Protein AF-0000000086806015 (afdb_homodimer)

Solvent-accessible surface area (backbone atoms only — not comparable to full-atom values): 11135 Å² total; per-residue (Å²): 118,68,57,61,51,46,51,62,65,68,41,62,52,61,59,51,50,49,55,51,46,52,51,46,59,71,41,52,87,76,44,52,46,51,54,50,49,47,54,44,40,40,49,49,48,52,52,42,39,52,47,20,52,48,48,50,48,42,52,53,48,45,60,68,42,41,92,76,36,40,47,66,56,42,62,69,22,49,48,52,25,52,53,39,38,53,53,28,49,75,68,74,39,58,45,47,83,74,34,55,68,39,70,123,116,68,56,62,51,47,51,60,66,67,41,63,53,62,60,50,49,49,55,51,47,53,50,44,61,70,42,52,85,75,44,51,46,52,53,49,48,47,54,45,40,40,50,51,46,52,51,42,40,52,48,20,51,48,48,51,47,41,53,52,48,45,59,70,40,42,92,74,37,40,49,66,55,42,62,70,25,50,47,53,24,51,54,39,37,51,52,29,48,74,68,74,38,57,44,48,80,73,34,55,71,39,70,119

Secondary structure (DSSP, 8-state):
-HHHHHHHHHSSHHHHHHHHHHHHHHHTTTS-HHHHHHHHHHHHHHHHHHHHHHHHHHHHHHHHT-SSTTHHHIIIIIHHHHHHHHHHHHTT----TTS--S--/-HHHHHHHHHSTHHHHHHHHHHHHHHHTTTS-HHHHHHHHHHHHHHHHHHHHHHHHHHHHHHHHTTTTTTHHHIIIIIHHHHHHHHHHHHTT----TTS--S--

Nearest PDB structures (foldseek):
  5me8-assembly1_B  TM=8.459E-01  e=5.038E+00  Homo sapiens
  5mto-assembly1_A  TM=8.331E-01  e=6.778E+00  Homo sapiens
  8cok-assembly1_A  TM=8.427E-01  e=7.632E+00  Homo sapiens
  5mto-assembly1_B  TM=8.465E-01  e=8.098E+00  Homo sapiens
  5me8-assembly1_B  TM=8.464E-01  e=2.857E+00  Homo sapiens

Foldseek 3Di:
DVVLVVCLVPDCLVVVLVVLVVVCVVCVVVDDPVVNVVSVVVSVVSVVVSVVSVVVVVVVVVVVLPDPPCVCLCVPQVVQQVVLQVVCVVVVHPSDPVRPHSPD/DVVLVVCLVPDCLVVVLVVLVVVCVVCVVVDDPVRNVVSVVVSVVSVVVSVVSVVVVVVVVVVVLPDPPCVCLCVPQVVQQVVQQVVCVVVVHHSDPVRPHSPD

Organism: Pipistrellus kuhlii (NCBI:txid59472)

InterPro domains:
  IPR026169 Mitochondria-eating protein [PTHR21771] (1-96)

pLDDT: mean 84.46, std 10.87, range [46.38, 95.38]

Radius of gyration: 17.41 Å; Cα contacts (8 Å, |Δi|>4): 213; chains: 2; bounding box: 32×51×37 Å

Structure (mmCIF, N/CA/C/O backbone):
data_AF-0000000086806015-model_v1
#
loop_
_entity.id
_entity.type
_entity.pdbx_description
1 polymer 'Spermatogenesis associated 18'
#
loop_
_atom_site.group_PDB
_atom_site.id
_atom_site.type_symbol
_atom_site.label_atom_id
_atom_site.label_alt_id
_atom_site.label_comp_id
_atom_site.label_asym_id
_atom_site.label_entity_id
_atom_site.label_seq_id
_atom_site.pdbx_PDB_ins_code
_atom_site.Cartn_x
_atom_site.Cartn_y
_atom_site.Cartn_z
_atom_site.occupancy
_atom_site.B_iso_or_equiv
_atom_site.auth_seq_id
_atom_site.auth_comp_id
_atom_site.auth_asym_id
_atom_site.auth_atom_id
_atom_site.pdbx_PDB_model_num
ATOM 1 N N . MET A 1 1 ? -6.422 21.125 0.698 1 61.53 1 MET A N 1
ATOM 2 C CA . MET A 1 1 ? -5.773 19.938 1.264 1 61.53 1 MET A CA 1
ATOM 3 C C . MET A 1 1 ? -6.781 18.812 1.486 1 61.53 1 MET A C 1
ATOM 5 O O . MET A 1 1 ? -6.555 17.688 1.066 1 61.53 1 MET A O 1
ATOM 9 N N . ALA A 1 2 ? -7.965 19.297 1.775 1 66.56 2 ALA A N 1
ATOM 10 C CA . ALA A 1 2 ? -9.141 18.438 1.932 1 66.56 2 ALA A CA 1
ATOM 11 C C . ALA A 1 2 ? -9.523 17.781 0.61 1 66.56 2 ALA A C 1
ATOM 13 O O . ALA A 1 2 ? -10.047 16.672 0.595 1 66.56 2 ALA A O 1
ATOM 14 N N . GLU A 1 3 ? -8.828 18.297 -0.492 1 80.44 3 GLU A N 1
ATOM 15 C CA . GLU A 1 3 ? -9.352 17.797 -1.765 1 80.44 3 GLU A CA 1
ATOM 16 C C . GLU A 1 3 ? -8.742 16.438 -2.117 1 80.44 3 GLU A C 1
ATOM 18 O O . GLU A 1 3 ? -9.438 15.555 -2.619 1 80.44 3 GLU A O 1
ATOM 23 N N . ASN A 1 4 ? -7.477 16.344 -1.896 1 83.81 4 ASN A N 1
ATOM 24 C CA . ASN A 1 4 ? -6.836 15.07 -2.18 1 83.81 4 ASN A CA 1
ATOM 25 C C . ASN A 1 4 ? -7.379 13.961 -1.285 1 83.81 4 ASN A C 1
ATOM 27 O O . ASN A 1 4 ? -7.543 12.82 -1.729 1 83.81 4 ASN A O 1
ATOM 31 N N . LEU A 1 5 ? -7.609 14.336 -0.059 1 89.81 5 LEU A N 1
ATOM 32 C CA . LEU A 1 5 ? -8.203 13.367 0.857 1 89.81 5 LEU A CA 1
ATOM 33 C C . LEU A 1 5 ? -9.625 13.008 0.426 1 89.81 5 LEU A C 1
ATOM 35 O O . LEU A 1 5 ? -10.008 11.836 0.457 1 89.81 5 LEU A O 1
ATOM 39 N N . ARG A 1 6 ? -10.344 14.039 -0.076 1 89.25 6 ARG A N 1
ATOM 40 C CA . ARG A 1 6 ? -11.688 13.805 -0.578 1 89.25 6 ARG A CA 1
ATOM 41 C C . ARG A 1 6 ? -11.672 12.875 -1.786 1 89.25 6 ARG A C 1
ATOM 43 O O . ARG A 1 6 ? -12.508 11.977 -1.895 1 89.25 6 ARG A O 1
ATOM 50 N N . LYS A 1 7 ? -10.727 13.047 -2.611 1 88.75 7 LYS A N 1
ATOM 51 C CA . LYS A 1 7 ? -10.594 12.195 -3.791 1 88.75 7 LYS A CA 1
ATOM 52 C C . LYS A 1 7 ? -10.258 10.758 -3.402 1 88.75 7 LYS A C 1
ATOM 54 O O . LYS A 1 7 ? -10.805 9.812 -3.977 1 88.75 7 LYS A O 1
ATOM 59 N N . LEU A 1 8 ? -9.398 10.641 -2.443 1 88 8 LEU A N 1
ATOM 60 C CA . LEU A 1 8 ? -9.023 9.312 -1.97 1 88 8 LEU A CA 1
ATOM 61 C C . LEU A 1 8 ? -10.219 8.586 -1.374 1 88 8 LEU A C 1
ATOM 63 O O . LEU A 1 8 ? -10.43 7.402 -1.649 1 88 8 LEU A O 1
ATOM 67 N N . VAL A 1 9 ? -11.039 9.305 -0.62 1 88.44 9 VAL A N 1
ATOM 68 C CA . VAL A 1 9 ? -12.195 8.719 0.055 1 88.44 9 VAL A CA 1
ATOM 69 C C . VAL A 1 9 ? -13.297 8.43 -0.96 1 88.44 9 VAL A C 1
ATOM 71 O O . VAL A 1 9 ? -14.016 7.438 -0.84 1 88.44 9 VAL A O 1
ATOM 74 N N . SER A 1 10 ? -13.383 9.25 -1.901 1 85.06 10 SER A N 1
ATOM 75 C CA . SER A 1 10 ? -14.469 9.148 -2.869 1 85.06 10 SER A CA 1
ATOM 76 C C . SER A 1 10 ? -14.172 8.078 -3.916 1 85.06 10 SER A C 1
ATOM 78 O O . SER A 1 10 ? -15.078 7.609 -4.605 1 85.06 10 SER A O 1
ATOM 80 N N . ASN A 1 11 ? -12.945 7.762 -3.984 1 81.25 11 ASN A N 1
ATOM 81 C CA . ASN A 1 11 ? -12.57 6.75 -4.965 1 81.25 11 ASN A CA 1
ATOM 82 C C . ASN A 1 11 ? -13.086 5.367 -4.578 1 81.25 11 ASN A C 1
ATOM 84 O O . ASN A 1 11 ? -13.188 5.051 -3.391 1 81.25 11 ASN A O 1
ATOM 88 N N . ASP A 1 12 ? -13.711 4.684 -5.484 1 82.12 12 ASP A N 1
ATOM 89 C CA . ASP A 1 12 ? -14.242 3.344 -5.258 1 82.12 12 ASP A CA 1
ATOM 90 C C . ASP A 1 12 ? -13.117 2.32 -5.121 1 82.12 12 ASP A C 1
ATOM 92 O O . ASP A 1 12 ? -13.344 1.118 -5.277 1 82.12 12 ASP A O 1
ATOM 96 N N . PHE A 1 13 ? -12.039 2.791 -4.742 1 82.69 13 PHE A N 1
ATOM 97 C CA . PHE A 1 13 ? -10.859 1.943 -4.734 1 82.69 13 PHE A CA 1
ATOM 98 C C . PHE A 1 13 ? -11 0.823 -3.711 1 82.69 13 PHE A C 1
ATOM 100 O O . PHE A 1 13 ? -10.883 -0.355 -4.055 1 82.69 13 PHE A O 1
ATOM 107 N N . LEU A 1 14 ? -11.219 1.169 -2.484 1 87.62 14 LEU A N 1
ATOM 108 C CA . LEU A 1 14 ? -11.289 0.188 -1.406 1 87.62 14 LEU A CA 1
ATOM 109 C C . LEU A 1 14 ? -12.422 -0.807 -1.648 1 87.62 14 LEU A C 1
ATOM 111 O O . LEU A 1 14 ? -12.266 -2.004 -1.391 1 87.62 14 LEU A O 1
ATOM 11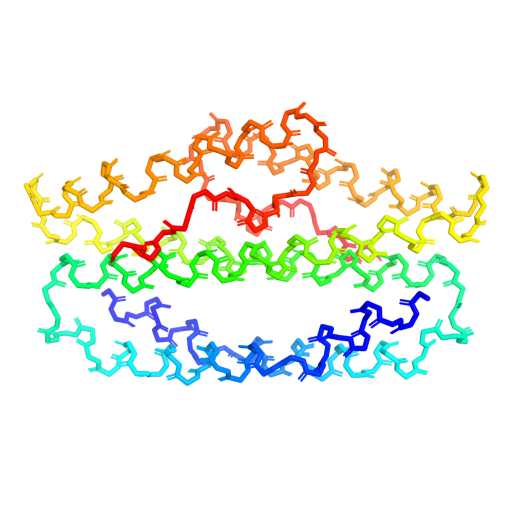5 N N . ARG A 1 15 ? -13.484 -0.288 -2.168 1 87.5 15 ARG A N 1
ATOM 116 C CA . ARG A 1 15 ? -14.609 -1.164 -2.48 1 87.5 15 ARG A CA 1
ATOM 117 C C . ARG A 1 15 ? -14.25 -2.131 -3.604 1 87.5 15 ARG A C 1
ATOM 119 O O . ARG A 1 15 ? -14.5 -3.334 -3.496 1 87.5 15 ARG A O 1
ATOM 126 N N . THR A 1 16 ? -13.68 -1.571 -4.668 1 90.25 16 THR A N 1
ATOM 127 C CA . THR A 1 16 ? -13.289 -2.383 -5.812 1 90.25 16 THR A CA 1
ATOM 128 C C . THR A 1 16 ? -12.234 -3.412 -5.414 1 90.25 16 THR A C 1
ATOM 130 O O . THR A 1 16 ? -12.289 -4.562 -5.852 1 90.25 16 THR A O 1
ATOM 133 N N . MET A 1 17 ? -11.352 -3.037 -4.59 1 90.5 17 MET A N 1
ATOM 134 C CA . MET A 1 17 ? -10.32 -3.957 -4.117 1 90.5 17 MET A CA 1
ATOM 135 C C . MET A 1 17 ? -10.938 -5.113 -3.336 1 90.5 17 MET A C 1
ATOM 137 O O . MET A 1 17 ? -10.555 -6.27 -3.523 1 90.5 17 MET A O 1
ATOM 141 N N . TYR A 1 18 ? -11.906 -4.742 -2.529 1 90.12 18 TYR A N 1
ATOM 142 C CA . TYR A 1 18 ? -12.578 -5.777 -1.747 1 90.12 18 TYR A CA 1
ATOM 143 C C . TYR A 1 18 ? -13.289 -6.773 -2.654 1 90.12 18 TYR A C 1
ATOM 145 O O . TYR A 1 18 ? -13.148 -7.984 -2.488 1 90.12 18 TYR A O 1
ATOM 153 N N . GLU A 1 19 ? -14.039 -6.25 -3.584 1 91.81 19 GLU A N 1
ATOM 154 C CA . GLU A 1 19 ? -14.773 -7.109 -4.508 1 91.81 19 GLU A CA 1
ATOM 155 C C . GLU A 1 19 ? -13.828 -8.008 -5.297 1 91.81 19 GLU A C 1
ATOM 157 O O . GLU A 1 19 ? -14.109 -9.195 -5.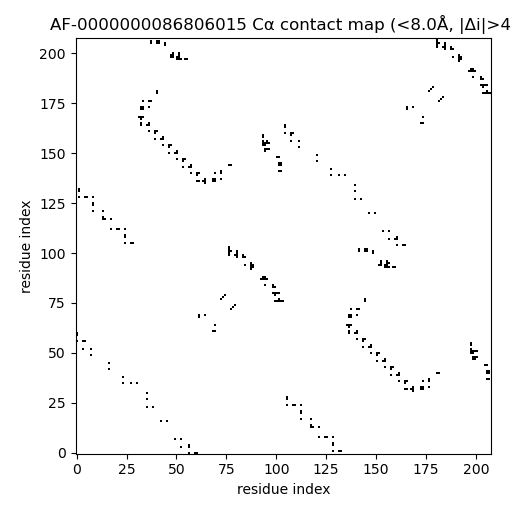492 1 91.81 19 GLU A O 1
ATOM 162 N N . ASN A 1 20 ? -12.711 -7.441 -5.75 1 93.31 20 ASN A N 1
ATOM 163 C CA . ASN A 1 20 ? -11.727 -8.195 -6.52 1 93.31 20 ASN A CA 1
ATOM 164 C C . ASN A 1 20 ? -11.047 -9.258 -5.664 1 93.31 20 ASN A C 1
ATOM 166 O O . ASN A 1 20 ? -10.758 -10.359 -6.145 1 93.31 20 ASN A O 1
ATOM 170 N N . LEU A 1 21 ? -10.812 -8.922 -4.445 1 93 21 LEU A N 1
ATOM 171 C CA . LEU A 1 21 ? -10.203 -9.883 -3.529 1 93 21 LEU A CA 1
ATOM 172 C C . LEU A 1 21 ? -11.133 -11.062 -3.277 1 93 21 LEU A C 1
ATOM 174 O O . LEU A 1 21 ? -10.695 -12.211 -3.24 1 93 21 LEU A O 1
ATOM 178 N N . GLU A 1 22 ? -12.414 -10.766 -3.105 1 92.69 22 GLU A N 1
ATOM 179 C CA . GLU A 1 22 ? -13.406 -11.812 -2.91 1 92.69 22 GLU A CA 1
ATOM 180 C C . GLU A 1 22 ? -13.477 -12.734 -4.125 1 92.69 22 GLU A C 1
ATOM 182 O O . GLU A 1 22 ? -13.555 -13.961 -3.979 1 92.69 22 GLU A O 1
ATOM 187 N N . ARG A 1 23 ? -13.445 -12.148 -5.207 1 94.06 23 ARG A N 1
ATOM 188 C CA . ARG A 1 23 ? -13.469 -12.93 -6.438 1 94.06 23 ARG A CA 1
ATOM 189 C C . ARG A 1 23 ? -12.211 -13.789 -6.562 1 94.06 23 ARG A C 1
ATOM 191 O O . ARG A 1 23 ? -12.297 -14.969 -6.906 1 94.06 23 ARG A O 1
ATOM 198 N N . TRP A 1 24 ? -11.109 -13.219 -6.328 1 95.25 24 TRP A N 1
ATOM 199 C CA . TRP A 1 24 ? -9.859 -13.961 -6.371 1 95.25 24 TRP A CA 1
ATOM 200 C C . TRP A 1 24 ? -9.875 -15.125 -5.391 1 95.25 24 TRP A C 1
ATOM 202 O O . TRP A 1 24 ? -9.477 -16.234 -5.73 1 95.25 24 TRP A O 1
ATOM 212 N N . GLN A 1 25 ? -10.336 -14.891 -4.203 1 93.19 25 GLN A N 1
ATOM 213 C CA . GLN A 1 25 ? -10.414 -15.938 -3.195 1 93.19 25 GLN A CA 1
ATOM 214 C C . GLN A 1 25 ? -11.266 -17.109 -3.686 1 93.19 25 GLN A C 1
ATOM 216 O O . GLN A 1 25 ? -10.906 -18.266 -3.486 1 93.19 25 GLN A O 1
ATOM 221 N N . ARG A 1 26 ? -12.312 -16.797 -4.328 1 93.25 26 ARG A N 1
ATOM 222 C CA . ARG A 1 26 ? -13.219 -17.812 -4.852 1 93.25 26 ARG A CA 1
ATOM 223 C C . ARG A 1 26 ? -12.547 -18.641 -5.945 1 93.25 26 ARG A C 1
ATOM 225 O O . ARG A 1 26 ? -12.695 -19.859 -5.992 1 93.25 26 ARG A O 1
ATOM 232 N N . ASP A 1 27 ? -11.82 -17.984 -6.762 1 94.75 27 ASP A N 1
ATOM 233 C CA . ASP A 1 27 ? -11.266 -18.609 -7.957 1 94.75 27 ASP A CA 1
ATOM 234 C C . ASP A 1 27 ? -9.867 -19.156 -7.691 1 94.75 27 ASP A C 1
ATOM 236 O O . ASP A 1 27 ? -9.273 -19.812 -8.555 1 94.75 27 ASP A O 1
ATOM 240 N N . TYR A 1 28 ? -9.312 -18.938 -6.566 1 92.56 28 TYR A N 1
ATOM 241 C CA . TYR A 1 28 ? -7.906 -19.188 -6.293 1 92.56 28 TYR A CA 1
ATOM 242 C C . TYR A 1 28 ? -7.531 -20.625 -6.633 1 92.56 28 TYR A C 1
ATOM 244 O O . TYR A 1 28 ? -6.516 -20.875 -7.289 1 92.56 28 TYR A O 1
ATOM 252 N N . ASN A 1 29 ? -8.352 -21.594 -6.273 1 92.44 29 ASN A N 1
ATOM 253 C CA . ASN A 1 29 ? -8.016 -23 -6.414 1 92.44 29 ASN A CA 1
ATOM 254 C C . ASN A 1 29 ? -8.258 -23.5 -7.84 1 92.44 29 ASN A C 1
ATOM 256 O O . ASN A 1 29 ? -7.77 -24.562 -8.227 1 92.44 29 ASN A O 1
ATOM 260 N N . THR A 1 30 ? -8.977 -22.734 -8.578 1 94.94 30 THR A N 1
ATOM 261 C CA . THR A 1 30 ? -9.234 -23.141 -9.953 1 94.94 30 THR A CA 1
ATOM 262 C C . THR A 1 30 ? -8.273 -22.422 -10.906 1 94.94 30 THR A C 1
ATOM 264 O O . THR A 1 30 ? -8.086 -22.859 -12.047 1 94.94 30 THR A O 1
ATOM 267 N N . ASN A 1 31 ? -7.691 -21.422 -10.5 1 93.81 31 ASN A N 1
ATOM 268 C CA . ASN A 1 31 ? -6.738 -20.656 -11.289 1 93.81 31 ASN A CA 1
ATOM 269 C C . ASN A 1 31 ? -5.406 -21.391 -11.438 1 93.81 31 ASN A C 1
ATOM 271 O O . ASN A 1 31 ? -5.031 -22.172 -10.562 1 93.81 31 ASN A O 1
ATOM 275 N N . SER A 1 32 ? -4.82 -21.156 -12.539 1 91.69 32 SER A N 1
ATOM 276 C CA . SER A 1 32 ? -3.422 -21.562 -12.664 1 91.69 32 SER A CA 1
ATOM 277 C C . SER A 1 32 ? -2.516 -20.688 -11.805 1 91.69 32 SER A C 1
ATOM 279 O O . SER A 1 32 ? -2.936 -19.625 -11.336 1 91.69 32 SER A O 1
ATOM 281 N N . CYS A 1 33 ? -1.405 -21.125 -11.695 1 91.88 33 CYS A N 1
ATOM 282 C CA . CYS A 1 33 ? -0.416 -20.344 -10.961 1 91.88 33 CYS A CA 1
ATOM 283 C C . CYS A 1 33 ? -0.21 -18.984 -11.609 1 91.88 33 CYS A C 1
ATOM 285 O O . CYS A 1 33 ? -0.164 -17.969 -10.914 1 91.88 33 CYS A O 1
ATOM 287 N N . ASP A 1 34 ? -0.094 -18.938 -12.93 1 92.06 34 ASP A N 1
ATOM 288 C CA . ASP A 1 34 ? 0.09 -17.672 -13.648 1 92.06 34 ASP A CA 1
ATOM 289 C C . ASP A 1 34 ? -1.078 -16.734 -13.391 1 92.06 34 ASP A C 1
ATOM 291 O O . ASP A 1 34 ? -0.879 -15.523 -13.219 1 92.06 34 ASP A O 1
ATOM 295 N N . GLN A 1 35 ? -2.225 -17.312 -13.352 1 92.5 35 GLN A N 1
ATOM 296 C CA . GLN A 1 35 ? -3.408 -16.484 -13.109 1 92.5 35 GLN A CA 1
ATOM 297 C C . GLN A 1 35 ? -3.412 -15.938 -11.688 1 92.5 35 GLN A C 1
ATOM 299 O O . GLN A 1 35 ? -3.686 -14.75 -11.477 1 92.5 35 GLN A O 1
ATOM 304 N N . ASN A 1 36 ? -3.102 -16.688 -10.734 1 94.25 36 ASN A N 1
ATOM 305 C CA . ASN A 1 36 ? -3.027 -16.234 -9.352 1 94.25 36 ASN A CA 1
ATOM 306 C C . ASN A 1 36 ? -1.948 -15.18 -9.164 1 94.25 36 ASN A C 1
ATOM 308 O O . ASN A 1 36 ? -2.164 -14.18 -8.469 1 94.25 36 ASN A O 1
ATOM 312 N N . LEU A 1 37 ? -0.804 -15.336 -9.789 1 93.69 37 LEU A N 1
ATOM 313 C CA . LEU A 1 37 ? 0.257 -14.336 -9.703 1 93.69 37 LEU A CA 1
ATOM 314 C C . LEU A 1 37 ? -0.185 -13.023 -10.336 1 93.69 37 LEU A C 1
ATOM 316 O O . LEU A 1 37 ? 0.113 -11.945 -9.812 1 93.69 37 LEU A O 1
ATOM 320 N N . SER A 1 38 ? -0.88 -13.148 -11.359 1 93.75 38 SER A N 1
ATOM 321 C CA . SER A 1 38 ? -1.367 -11.953 -12.031 1 93.75 38 SER A CA 1
ATOM 322 C C . SER A 1 38 ? -2.338 -11.172 -11.148 1 93.75 38 SER A C 1
ATOM 324 O O . SER A 1 38 ? -2.25 -9.945 -11.047 1 93.75 38 SER A O 1
ATOM 326 N N . TYR A 1 39 ? -3.191 -11.836 -10.516 1 93.94 39 TYR A N 1
ATOM 327 C CA . TYR A 1 39 ? -4.121 -11.188 -9.602 1 93.94 39 TYR A CA 1
ATOM 328 C C . TYR A 1 39 ? -3.377 -10.539 -8.438 1 93.94 39 TYR A C 1
ATOM 330 O O . TYR A 1 39 ? -3.656 -9.398 -8.07 1 93.94 39 TYR A O 1
ATOM 338 N N . CYS A 1 40 ? -2.469 -11.258 -7.895 1 92.5 40 CYS A N 1
ATOM 339 C CA . CYS A 1 40 ? -1.7 -10.719 -6.777 1 92.5 40 CYS A CA 1
ATOM 340 C C . CYS A 1 40 ? -0.997 -9.43 -7.164 1 92.5 40 CYS A C 1
ATOM 342 O O . CYS A 1 40 ? -1.052 -8.438 -6.43 1 92.5 40 CYS A O 1
ATOM 344 N N . LEU A 1 41 ? -0.374 -9.469 -8.305 1 93.56 41 LEU A N 1
ATOM 345 C CA . LEU A 1 41 ? 0.38 -8.305 -8.758 1 93.56 41 LEU A CA 1
ATOM 346 C C . LEU A 1 41 ? -0.548 -7.121 -9.023 1 93.56 41 LEU A C 1
ATOM 348 O O . LEU A 1 41 ? -0.178 -5.973 -8.781 1 93.56 41 LEU A O 1
ATOM 352 N N . GLU A 1 42 ? -1.687 -7.371 -9.508 1 92.69 42 GLU A N 1
ATOM 353 C CA . GLU A 1 42 ? -2.66 -6.301 -9.688 1 92.69 42 GLU A CA 1
ATOM 354 C C . GLU A 1 42 ? -3.012 -5.637 -8.359 1 92.69 42 GLU A C 1
ATOM 356 O O . GLU A 1 42 ? -3.139 -4.414 -8.281 1 92.69 42 GLU A O 1
ATOM 361 N N . PHE A 1 43 ? -3.143 -6.367 -7.344 1 92.38 43 PHE A N 1
ATOM 362 C CA . PHE A 1 43 ? -3.467 -5.832 -6.027 1 92.38 43 PHE A CA 1
ATOM 363 C C . PHE A 1 43 ? -2.285 -5.062 -5.449 1 92.38 43 PHE A C 1
ATOM 365 O O . PHE A 1 43 ? -2.465 -4.016 -4.824 1 92.38 43 PHE A O 1
ATOM 372 N N . ILE A 1 44 ? -1.13 -5.57 -5.629 1 91.25 44 ILE A N 1
ATOM 373 C CA . ILE A 1 44 ? 0.07 -4.875 -5.172 1 91.25 44 ILE A CA 1
ATOM 374 C C . ILE A 1 44 ? 0.154 -3.502 -5.836 1 91.25 44 ILE A C 1
ATOM 376 O O . ILE A 1 44 ? 0.443 -2.504 -5.172 1 91.25 44 ILE A O 1
ATOM 380 N N . GLU A 1 45 ? -0.157 -3.465 -7.07 1 90.06 45 GLU A N 1
ATOM 381 C CA . GLU A 1 45 ? -0.134 -2.193 -7.789 1 90.06 45 GLU A CA 1
ATOM 382 C C . GLU A 1 45 ? -1.194 -1.236 -7.25 1 90.06 45 GLU A C 1
ATOM 384 O O . GLU A 1 45 ? -0.933 -0.044 -7.078 1 90.06 45 GLU A O 1
ATOM 389 N N . GLN A 1 46 ? -2.361 -1.762 -7.055 1 88.62 46 GLN A N 1
ATOM 390 C CA . GLN A 1 46 ? -3.438 -0.933 -6.523 1 88.62 46 GLN A CA 1
ATOM 391 C C . GLN A 1 46 ? -3.07 -0.373 -5.152 1 88.62 46 GLN A C 1
ATOM 393 O O . GLN A 1 46 ? -3.287 0.81 -4.879 1 88.62 46 GLN A O 1
ATOM 398 N N . VAL A 1 47 ? -2.576 -1.167 -4.34 1 90.44 47 VAL A N 1
ATOM 399 C CA . VAL A 1 47 ? -2.166 -0.736 -3.008 1 90.44 47 VAL A CA 1
ATOM 400 C C . VAL A 1 47 ? -1.036 0.286 -3.121 1 90.44 47 VAL A C 1
ATOM 402 O O . VAL A 1 47 ? -1.016 1.279 -2.391 1 90.44 47 VAL A O 1
ATOM 405 N N . ALA A 1 48 ? -0.138 0.092 -3.994 1 88.38 48 ALA A N 1
ATOM 406 C CA . ALA A 1 48 ? 0.954 1.038 -4.211 1 88.38 48 ALA A CA 1
ATOM 407 C C . ALA A 1 48 ? 0.423 2.396 -4.66 1 88.38 48 ALA A C 1
ATOM 409 O O . ALA A 1 48 ? 0.93 3.439 -4.242 1 88.38 48 ALA A O 1
ATOM 410 N N . LYS A 1 49 ? -0.54 2.334 -5.488 1 86.94 49 LYS A N 1
ATOM 411 C CA . LYS A 1 49 ? -1.15 3.58 -5.941 1 86.94 49 LYS A CA 1
ATOM 412 C C . LYS A 1 49 ? -1.787 4.336 -4.781 1 86.94 49 LYS A C 1
ATOM 414 O O . LYS A 1 49 ? -1.643 5.555 -4.676 1 86.94 49 LYS A O 1
ATOM 419 N N . MET A 1 50 ? -2.457 3.607 -3.979 1 87.62 50 MET A N 1
ATOM 420 C CA . MET A 1 50 ? -3.043 4.223 -2.793 1 87.62 50 MET A CA 1
ATOM 421 C C . MET A 1 50 ? -1.959 4.805 -1.889 1 87.62 50 MET A C 1
ATOM 423 O O . MET A 1 50 ? -2.123 5.891 -1.333 1 87.62 50 MET A O 1
ATOM 427 N N . GLN A 1 51 ? -0.89 4.055 -1.742 1 88.38 51 GLN A N 1
ATOM 428 C CA . GLN A 1 51 ? 0.229 4.543 -0.942 1 88.38 51 GLN A CA 1
ATOM 429 C C . GLN A 1 51 ? 0.777 5.852 -1.502 1 88.38 51 GLN A C 1
ATOM 431 O O . GLN A 1 51 ? 1.072 6.781 -0.747 1 88.38 51 GLN A O 1
ATOM 436 N N . GLY A 1 52 ? 0.884 5.883 -2.801 1 86.56 52 GLY A N 1
ATOM 437 C CA . GLY A 1 52 ? 1.324 7.109 -3.445 1 86.56 52 GLY A CA 1
ATOM 438 C C . GLY A 1 52 ? 0.422 8.289 -3.154 1 86.56 52 GLY A C 1
ATOM 439 O O . GLY A 1 52 ? 0.903 9.391 -2.881 1 86.56 52 GLY A O 1
ATOM 440 N N . GLN A 1 53 ? -0.796 8.062 -3.199 1 87.19 53 GLN A N 1
ATOM 441 C CA . GLN A 1 53 ? -1.755 9.125 -2.898 1 87.19 53 GLN A CA 1
ATOM 442 C C . GLN A 1 53 ? -1.618 9.594 -1.454 1 87.19 53 GLN A C 1
ATOM 444 O O . GLN A 1 53 ? -1.683 10.797 -1.179 1 87.19 53 GLN A O 1
ATOM 449 N N . LEU A 1 54 ? -1.42 8.672 -0.555 1 90.62 54 LEU A N 1
ATOM 450 C CA . LEU A 1 54 ? -1.272 9.016 0.855 1 90.62 54 LEU A CA 1
ATOM 451 C C . LEU A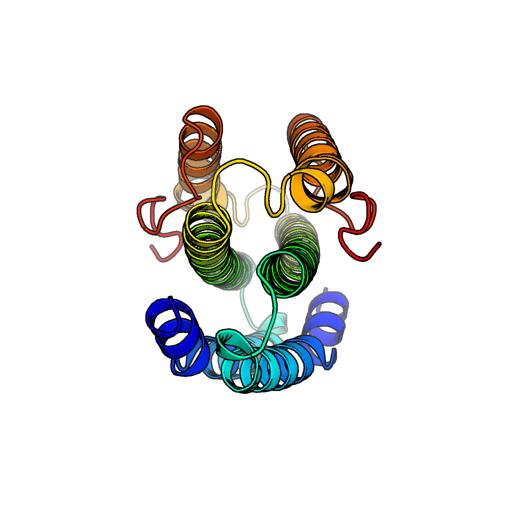 1 54 ? -0.007 9.836 1.087 1 90.62 54 LEU A C 1
ATOM 453 O O . LEU A 1 54 ? -0.011 10.781 1.879 1 90.62 54 LEU A O 1
ATOM 457 N N . PHE A 1 55 ? 1.029 9.547 0.437 1 89.75 55 PHE A N 1
ATOM 458 C CA . PHE A 1 55 ? 2.252 10.336 0.542 1 89.75 55 PHE A CA 1
ATOM 459 C C . PHE A 1 55 ? 2.041 11.734 -0.017 1 89.75 55 PHE A C 1
ATOM 461 O O . PHE A 1 55 ? 2.611 12.703 0.49 1 89.75 55 PHE A O 1
ATOM 468 N N . GLY A 1 56 ? 1.28 11.75 -1.11 1 89 56 GLY A N 1
ATOM 469 C CA . GLY A 1 56 ? 0.903 13.07 -1.597 1 89 56 GLY A CA 1
ATOM 470 C C . GLY A 1 56 ? 0.175 13.898 -0.559 1 89 56 GLY A C 1
ATOM 471 O O . GLY A 1 56 ? 0.483 15.078 -0.374 1 89 56 GLY A O 1
ATOM 472 N N . ILE A 1 57 ? -0.748 13.32 0.054 1 91.38 57 ILE A N 1
ATOM 473 C CA . ILE A 1 57 ? -1.504 13.992 1.105 1 91.38 57 ILE A CA 1
ATOM 474 C C . ILE A 1 57 ? -0.571 14.367 2.256 1 91.38 57 ILE A C 1
ATOM 476 O O . ILE A 1 57 ? -0.658 15.469 2.803 1 91.38 57 ILE A O 1
ATOM 480 N N . LEU A 1 58 ? 0.321 13.461 2.631 1 91.25 58 LEU A N 1
ATOM 481 C CA . LEU A 1 58 ? 1.298 13.719 3.684 1 91.25 58 LEU A CA 1
ATOM 482 C C . LEU A 1 58 ? 2.129 14.961 3.359 1 91.25 58 LEU A C 1
ATOM 484 O O . LEU A 1 58 ? 2.311 15.828 4.215 1 91.25 58 LEU A O 1
ATOM 488 N N . THR A 1 59 ? 2.568 14.992 2.143 1 89.44 59 THR A N 1
ATOM 489 C CA . THR A 1 59 ? 3.4 16.109 1.695 1 89.44 59 THR A CA 1
ATOM 490 C C . THR A 1 59 ? 2.631 17.422 1.774 1 89.44 59 THR A C 1
ATOM 492 O O . THR A 1 59 ? 3.146 18.422 2.287 1 89.44 59 THR A O 1
ATOM 495 N N . THR A 1 60 ? 1.476 17.375 1.295 1 89.5 60 THR A N 1
ATOM 496 C CA . THR A 1 60 ? 0.659 18.578 1.297 1 89.5 60 THR A CA 1
ATOM 497 C C . THR A 1 60 ? 0.35 19.016 2.725 1 89.5 60 THR A C 1
ATOM 499 O O . THR A 1 60 ? 0.427 20.203 3.041 1 89.5 60 THR A O 1
ATOM 502 N N . THR A 1 61 ? -0.004 18.109 3.613 1 91.5 61 THR A N 1
ATOM 503 C CA . THR A 1 61 ? -0.301 18.406 5.008 1 91.5 61 THR A CA 1
ATOM 504 C C . THR A 1 61 ? 0.925 18.984 5.711 1 91.5 61 THR A C 1
ATOM 506 O O . THR A 1 61 ? 0.818 19.953 6.469 1 91.5 61 THR A O 1
ATOM 509 N N . ALA A 1 62 ? 2.053 18.453 5.508 1 90 62 ALA A N 1
ATOM 510 C CA . ALA A 1 62 ? 3.295 18.922 6.105 1 90 62 ALA A CA 1
ATOM 511 C C . ALA A 1 62 ? 3.607 20.359 5.664 1 90 62 ALA A C 1
ATOM 513 O O . ALA A 1 62 ? 4.125 21.156 6.445 1 90 62 ALA A O 1
ATOM 514 N N . GLN A 1 63 ? 3.262 20.688 4.5 1 88.19 63 GLN A N 1
ATOM 515 C CA . GLN A 1 63 ? 3.525 22.016 3.945 1 88.19 63 GLN A CA 1
ATOM 516 C C . GLN A 1 63 ? 2.566 23.047 4.52 1 88.19 63 GLN A C 1
ATOM 518 O O . GLN A 1 63 ? 2.93 24.219 4.68 1 88.19 63 GLN A O 1
ATOM 523 N N . GLU A 1 64 ? 1.463 22.641 4.863 1 85.94 64 GLU A N 1
ATOM 524 C CA . GLU A 1 64 ? 0.458 23.547 5.414 1 85.94 64 GLU A CA 1
ATOM 525 C C . GLU A 1 64 ? 0.825 24 6.828 1 85.94 64 GLU A C 1
ATOM 527 O O . GLU A 1 64 ? 0.466 25.094 7.254 1 85.94 64 GLU A O 1
ATOM 532 N N . GLY A 1 65 ? 1.312 23.094 7.77 1 85.88 65 GLY A N 1
ATOM 533 C CA . GLY A 1 65 ? 1.673 23.406 9.141 1 85.88 65 GLY A CA 1
ATOM 534 C C . GLY A 1 65 ? 2.807 24.406 9.25 1 85.88 65 GLY A C 1
ATOM 535 O O . GLY A 1 65 ? 3.051 24.953 10.328 1 85.88 65 GLY A O 1
ATOM 536 N N . GLY A 1 66 ? 3.457 24.797 8.141 1 79.69 66 GLY A N 1
ATOM 537 C CA . GLY A 1 66 ? 4.594 25.703 8.188 1 79.69 66 GLY A CA 1
ATOM 538 C C . GLY A 1 66 ? 5.891 25.016 8.578 1 79.69 66 GLY A C 1
ATOM 539 O O . GLY A 1 66 ? 5.961 23.781 8.617 1 79.69 66 GLY A O 1
ATOM 540 N N . ARG A 1 67 ? 6.902 25.844 8.914 1 79.62 67 ARG A N 1
ATOM 541 C CA . ARG A 1 67 ? 8.281 25.391 9.07 1 79.62 67 ARG A CA 1
ATOM 542 C C . ARG A 1 67 ? 8.445 24.547 10.328 1 79.62 67 ARG A C 1
ATOM 544 O O . ARG A 1 67 ? 9.188 23.562 10.328 1 79.62 67 ARG A O 1
ATOM 551 N N . TYR A 1 68 ? 7.66 24.781 11.398 1 82.44 68 TYR A N 1
ATOM 552 C CA . TYR A 1 68 ? 7.957 24.109 12.664 1 82.44 68 TYR A CA 1
ATOM 553 C C . TYR A 1 68 ? 6.859 23.125 13.023 1 82.44 68 TYR A C 1
ATOM 555 O O . TYR A 1 68 ? 7.023 22.312 13.938 1 82.44 68 TYR A O 1
ATOM 563 N N . ASP A 1 69 ? 5.805 23.125 12.266 1 89.88 69 ASP A N 1
ATOM 564 C CA . ASP A 1 69 ? 4.703 22.203 12.57 1 89.88 69 ASP A CA 1
ATOM 565 C C . ASP A 1 69 ? 4.953 20.828 11.984 1 89.88 69 ASP A C 1
ATOM 567 O O . ASP A 1 69 ? 5.473 20.703 10.875 1 89.88 69 ASP A O 1
ATOM 571 N N . GLY A 1 70 ? 4.664 19.766 12.727 1 89.62 70 GLY A N 1
ATOM 572 C CA . GLY A 1 70 ? 4.727 18.406 12.227 1 89.62 70 GLY A CA 1
ATOM 573 C C . GLY A 1 70 ? 6.125 17.812 12.266 1 89.62 70 GLY A C 1
ATOM 574 O O . GLY A 1 70 ? 6.312 16.625 11.992 1 89.62 70 GLY A O 1
ATOM 575 N N . VAL A 1 71 ? 7.125 18.656 12.594 1 89.25 71 VAL A N 1
ATOM 576 C CA . VAL A 1 71 ? 8.516 18.219 12.562 1 89.25 71 VAL A CA 1
ATOM 577 C C . VAL A 1 71 ? 8.719 17.062 13.547 1 89.25 71 VAL A C 1
ATOM 579 O O . VAL A 1 71 ? 9.367 16.062 13.219 1 89.25 71 VAL A O 1
ATOM 582 N N . GLU A 1 72 ? 8.164 17.203 14.656 1 90.19 72 GLU A N 1
ATOM 583 C CA . GLU A 1 72 ? 8.32 16.156 15.656 1 90.19 72 GLU A CA 1
ATOM 584 C C . GLU A 1 72 ? 7.676 14.844 15.203 1 90.19 72 GLU A C 1
ATOM 586 O O . GLU A 1 72 ? 8.242 13.766 15.391 1 90.19 72 GLU A O 1
ATOM 591 N N . VAL A 1 73 ? 6.508 14.914 14.586 1 91.81 73 VAL A N 1
ATOM 592 C CA . VAL A 1 73 ? 5.816 13.742 14.062 1 91.81 73 VAL A CA 1
ATOM 593 C C . VAL A 1 73 ? 6.656 13.086 12.969 1 91.81 73 VAL A C 1
ATOM 595 O O . VAL A 1 73 ? 6.832 11.867 12.953 1 91.81 73 VAL A O 1
ATOM 598 N N . ILE A 1 74 ? 7.203 13.867 12.133 1 89.38 74 ILE A N 1
ATOM 599 C CA . ILE A 1 74 ? 8 13.367 11.016 1 89.38 74 ILE A CA 1
ATOM 600 C C . ILE A 1 74 ? 9.266 12.703 11.539 1 89.38 74 ILE A C 1
ATOM 602 O O . ILE A 1 74 ? 9.617 11.602 11.125 1 89.38 74 ILE A O 1
ATOM 606 N N . LYS A 1 75 ? 9.906 13.359 12.5 1 89.31 75 LYS A N 1
ATOM 607 C CA . LYS A 1 75 ? 11.172 12.852 13.023 1 89.31 75 LYS A CA 1
ATOM 608 C C . LYS A 1 75 ? 10.953 11.594 13.859 1 89.31 75 LYS A C 1
ATOM 610 O O . LYS A 1 75 ? 11.75 10.656 13.797 1 89.31 75 LYS A O 1
ATOM 615 N N . SER A 1 76 ? 9.883 11.5 14.523 1 91.31 76 SER A N 1
ATOM 616 C CA . SER A 1 76 ? 9.719 10.445 15.523 1 91.31 76 SER A CA 1
ATOM 617 C C . SER A 1 76 ? 8.953 9.258 14.953 1 91.31 76 SER A C 1
ATOM 619 O O . SER A 1 76 ? 9.07 8.141 15.453 1 91.31 76 SER A O 1
ATOM 621 N N . ARG A 1 77 ? 8.211 9.492 13.914 1 90 77 ARG A N 1
ATOM 622 C CA . ARG A 1 77 ? 7.371 8.414 13.406 1 90 77 ARG A CA 1
ATOM 623 C C . ARG A 1 77 ? 7.742 8.055 11.969 1 90 77 ARG A C 1
ATOM 625 O O . ARG A 1 77 ? 8.148 6.926 11.695 1 90 77 ARG A O 1
ATOM 632 N N . LEU A 1 78 ? 7.773 8.984 11.094 1 89.12 78 LEU A N 1
ATOM 633 C CA . LEU A 1 78 ? 7.957 8.703 9.672 1 89.12 78 LEU A CA 1
ATOM 634 C C . LEU A 1 78 ? 9.383 8.234 9.383 1 89.12 78 LEU A C 1
ATOM 636 O O . LEU A 1 78 ? 9.578 7.223 8.711 1 89.12 78 LEU A O 1
ATOM 640 N N . LEU A 1 79 ? 10.359 8.961 9.922 1 89 79 LEU A N 1
ATOM 641 C CA . LEU A 1 79 ? 11.75 8.672 9.57 1 89 79 LEU A CA 1
ATOM 642 C C . LEU A 1 79 ? 12.156 7.285 10.047 1 89 79 LEU A C 1
ATOM 644 O O . LEU A 1 79 ? 12.719 6.5 9.281 1 89 79 LEU A O 1
ATOM 648 N N . PRO A 1 80 ? 11.82 6.949 11.258 1 87.62 80 PRO A N 1
ATOM 649 C CA . PRO A 1 80 ? 12.141 5.582 11.68 1 87.62 80 PRO A CA 1
ATOM 650 C C . PRO A 1 80 ? 11.438 4.523 10.844 1 87.62 80 PRO A C 1
ATOM 652 O O . PRO A 1 80 ? 12.016 3.477 10.547 1 87.62 80 PRO A O 1
ATOM 655 N N . TRP A 1 81 ? 10.258 4.789 10.508 1 87.12 81 TRP A N 1
ATOM 656 C CA . TRP A 1 81 ? 9.492 3.863 9.68 1 87.12 81 TRP A CA 1
ATOM 657 C C . TRP A 1 81 ? 10.125 3.705 8.305 1 87.12 81 TRP A C 1
ATOM 659 O O . TRP A 1 81 ? 10.266 2.588 7.801 1 87.12 81 TRP A O 1
ATOM 669 N N . LEU A 1 82 ? 10.531 4.738 7.652 1 85.56 82 LEU A N 1
ATOM 670 C CA . LEU A 1 82 ? 11.172 4.688 6.34 1 85.56 82 LEU A CA 1
ATOM 671 C C . LEU A 1 82 ? 12.5 3.947 6.41 1 85.56 82 LEU A C 1
ATOM 673 O O . LEU A 1 82 ? 12.82 3.148 5.527 1 85.56 82 LEU A O 1
ATOM 677 N N . GLU A 1 83 ? 13.203 4.25 7.418 1 84.19 83 GLU A N 1
ATOM 678 C CA . GLU A 1 83 ? 14.477 3.57 7.598 1 84.19 83 GLU A CA 1
ATOM 679 C C . GLU A 1 83 ? 14.289 2.061 7.715 1 84.19 83 GLU A C 1
ATOM 681 O O . GLU A 1 83 ? 15.008 1.288 7.074 1 84.19 83 GLU A O 1
ATOM 686 N N . ALA A 1 84 ? 13.328 1.679 8.484 1 83.94 84 ALA A N 1
ATOM 687 C CA . ALA A 1 84 ? 13.039 0.26 8.68 1 83.94 84 ALA A CA 1
ATOM 688 C C . ALA A 1 84 ? 12.516 -0.37 7.387 1 83.94 84 ALA A C 1
ATOM 690 O O . ALA A 1 84 ? 12.883 -1.497 7.047 1 83.94 84 ALA A O 1
ATOM 691 N N . SER A 1 85 ? 11.688 0.34 6.691 1 80.75 85 SER A N 1
ATOM 692 C CA . SER A 1 85 ? 11.117 -0.144 5.434 1 80.75 85 SER A CA 1
ATOM 693 C C . SER A 1 85 ? 12.203 -0.344 4.383 1 80.75 85 SER A C 1
ATOM 695 O O . SER A 1 85 ? 12.227 -1.368 3.695 1 80.75 85 SER A O 1
ATOM 697 N N . PHE A 1 86 ? 13.172 0.547 4.25 1 77.75 86 PHE A N 1
ATOM 698 C CA . PHE A 1 86 ? 14.273 0.438 3.299 1 77.75 86 PHE A CA 1
ATOM 699 C C . PHE A 1 86 ? 15.203 -0.705 3.682 1 77.75 86 PHE A C 1
ATOM 701 O O . PHE A 1 86 ? 15.68 -1.441 2.814 1 77.75 86 PHE A O 1
ATOM 708 N N . THR A 1 87 ? 15.398 -0.776 4.945 1 80.5 87 THR A N 1
ATOM 709 C CA . THR A 1 87 ? 16.25 -1.866 5.41 1 80.5 87 THR A CA 1
ATOM 710 C C . THR A 1 87 ? 15.617 -3.219 5.09 1 80.5 87 THR A C 1
ATOM 712 O O . THR A 1 87 ? 16.297 -4.125 4.609 1 80.5 87 THR A O 1
ATOM 715 N N . ALA A 1 88 ? 14.336 -3.334 5.312 1 76.44 88 ALA A N 1
ATOM 716 C CA . ALA A 1 88 ? 13.633 -4.578 5.016 1 76.44 88 ALA A CA 1
ATOM 717 C C . ALA A 1 88 ? 13.68 -4.895 3.523 1 76.44 88 ALA A C 1
ATOM 719 O O . ALA A 1 88 ? 13.945 -6.035 3.135 1 76.44 88 ALA A O 1
ATOM 720 N N . ALA A 1 89 ? 13.484 -3.963 2.746 1 72.5 89 ALA A N 1
ATOM 721 C CA . ALA A 1 89 ? 13.516 -4.133 1.296 1 72.5 89 ALA A CA 1
ATOM 722 C C . ALA A 1 89 ? 14.906 -4.555 0.826 1 72.5 89 ALA A C 1
ATOM 724 O O . ALA A 1 89 ? 15.039 -5.402 -0.06 1 72.5 89 ALA A O 1
ATOM 725 N N . SER A 1 90 ? 15.875 -3.957 1.391 1 73.19 90 SER A N 1
ATOM 726 C CA . SER A 1 90 ? 17.25 -4.266 1.016 1 73.19 90 SER A CA 1
ATOM 727 C C . SER A 1 90 ? 17.609 -5.703 1.366 1 73.19 90 SER A C 1
ATOM 729 O O . SER A 1 90 ? 18.469 -6.309 0.725 1 73.19 90 SER A O 1
ATOM 731 N N . LEU A 1 91 ? 16.922 -6.164 2.275 1 73.06 91 LEU A N 1
ATOM 732 C CA . LEU A 1 91 ? 17.156 -7.535 2.717 1 73.06 91 LEU A CA 1
ATOM 733 C C . LEU A 1 91 ? 16.234 -8.508 1.991 1 73.06 91 LEU A C 1
ATOM 735 O O . LEU A 1 91 ? 16.281 -9.711 2.24 1 73.06 91 LEU A O 1
ATOM 739 N N . GLY A 1 92 ? 15.469 -8.031 1.013 1 67 92 GLY A N 1
ATOM 740 C CA . GLY A 1 92 ? 14.547 -8.867 0.259 1 67 92 GLY A CA 1
ATOM 741 C C . GLY A 1 92 ? 13.359 -9.336 1.082 1 67 92 GLY A C 1
ATOM 742 O O . GLY A 1 92 ? 12.789 -10.398 0.81 1 67 92 GLY A O 1
ATOM 743 N N . LYS A 1 93 ? 13.055 -8.719 2.135 1 70 93 LYS A N 1
ATOM 744 C CA . LYS A 1 93 ? 11.977 -9.078 3.047 1 70 93 LYS A CA 1
ATOM 745 C C . LYS A 1 93 ? 10.758 -8.188 2.836 1 70 93 LYS A C 1
ATOM 747 O O . LYS A 1 93 ? 10.891 -7.012 2.492 1 70 93 LYS A O 1
ATOM 752 N N . PRO A 1 94 ? 9.539 -8.766 2.775 1 66.31 94 PRO A N 1
ATOM 753 C CA . PRO A 1 94 ? 8.352 -7.91 2.725 1 66.31 94 PRO A CA 1
ATOM 754 C C . PRO A 1 94 ? 8.289 -6.91 3.877 1 66.31 94 PRO A C 1
ATOM 756 O O . PRO A 1 94 ? 8.797 -7.191 4.969 1 66.31 94 PRO A O 1
ATOM 759 N N . ILE A 1 95 ? 8.023 -5.73 3.469 1 61.28 95 ILE A N 1
ATOM 760 C CA . ILE A 1 95 ? 7.852 -4.754 4.539 1 61.28 95 ILE A CA 1
ATOM 761 C C . ILE A 1 95 ? 6.914 -5.312 5.605 1 61.28 95 ILE A C 1
ATOM 763 O O . ILE A 1 95 ? 5.789 -5.719 5.301 1 61.28 95 ILE A O 1
ATOM 767 N N . ASP A 1 96 ? 7.43 -6.004 6.605 1 57.84 96 ASP A N 1
ATOM 768 C CA . ASP A 1 96 ? 6.645 -6.668 7.641 1 57.84 96 ASP A CA 1
ATOM 769 C C . ASP A 1 96 ? 6.164 -5.672 8.695 1 57.84 96 ASP A C 1
ATOM 771 O O . ASP A 1 96 ? 6.594 -4.516 8.703 1 57.84 96 ASP A O 1
ATOM 775 N N . SER A 1 97 ? 5.188 -6.145 9.391 1 54.47 97 SER A N 1
ATOM 776 C CA . SER A 1 97 ? 4.656 -5.535 10.602 1 54.47 97 SER A CA 1
ATOM 777 C C . SER A 1 97 ? 5.777 -5.125 11.555 1 54.47 97 SER A C 1
ATOM 779 O O . SER A 1 97 ? 5.539 -4.43 12.539 1 54.47 97 SER A O 1
ATOM 781 N N . LYS A 1 98 ? 6.934 -5.508 11.133 1 55.25 98 LYS A N 1
ATOM 782 C CA . LYS A 1 98 ? 7.957 -5.215 12.133 1 55.25 98 LYS A CA 1
ATOM 783 C C . LYS A 1 98 ? 8.484 -3.793 11.977 1 55.25 98 LYS A C 1
ATOM 785 O O . LYS A 1 98 ? 9.297 -3.334 12.781 1 55.25 98 LYS A O 1
ATOM 790 N N . VAL A 1 99 ? 8.133 -3.258 10.836 1 61.28 99 VAL A N 1
ATOM 791 C CA . VAL A 1 99 ? 8.508 -1.854 10.703 1 61.28 99 VAL A CA 1
ATOM 792 C C . VAL A 1 99 ? 7.91 -1.051 11.859 1 61.28 99 VAL A C 1
ATOM 794 O O . VAL A 1 99 ? 6.766 -1.288 12.258 1 61.28 99 VAL A O 1
ATOM 797 N N . PRO A 1 100 ? 8.766 -0.25 12.531 1 63.12 100 PRO A N 1
ATOM 798 C CA . PRO A 1 100 ? 8.25 0.553 13.648 1 63.12 100 PRO A CA 1
ATOM 799 C C . PRO A 1 100 ? 6.883 1.17 13.344 1 63.12 100 PRO A C 1
ATOM 801 O O . PRO A 1 100 ? 6.625 1.589 12.219 1 63.12 100 PRO A O 1
ATOM 804 N N . SER A 1 101 ? 6.012 0.926 14.297 1 65.44 101 SER A N 1
ATOM 805 C CA . SER A 1 101 ? 4.648 1.433 14.172 1 65.44 101 SER A CA 1
ATOM 806 C C . SER A 1 101 ? 4.629 2.955 14.078 1 65.44 101 SER A C 1
ATOM 808 O O . SER A 1 101 ? 5.383 3.633 14.789 1 65.44 101 SER A O 1
ATOM 810 N N . LEU A 1 102 ? 4.078 3.463 13.094 1 69.69 102 LEU A N 1
ATOM 811 C CA . LEU A 1 102 ? 3.84 4.895 12.961 1 69.69 102 LEU A CA 1
ATOM 812 C C . LEU A 1 102 ? 2.812 5.371 13.984 1 69.69 102 LEU A C 1
ATOM 814 O O . LEU A 1 102 ? 2.553 6.574 14.094 1 69.69 102 LEU A O 1
ATOM 818 N N . GLN A 1 103 ? 2.205 4.41 14.688 1 58.94 103 GLN A N 1
ATOM 819 C CA . GLN A 1 103 ? 1.187 4.801 15.656 1 58.94 103 GLN A CA 1
ATOM 820 C C . GLN A 1 103 ? 1.817 5.215 16.984 1 58.94 103 GLN A C 1
ATOM 822 O O . GLN A 1 103 ? 2.59 4.457 17.562 1 58.94 103 GLN A O 1
ATOM 827 N N . ALA A 1 104 ? 2.684 6.242 17.188 1 47.78 104 ALA A N 1
ATOM 828 C CA . ALA A 1 104 ? 3.035 6.609 18.562 1 47.78 104 ALA A CA 1
ATOM 829 C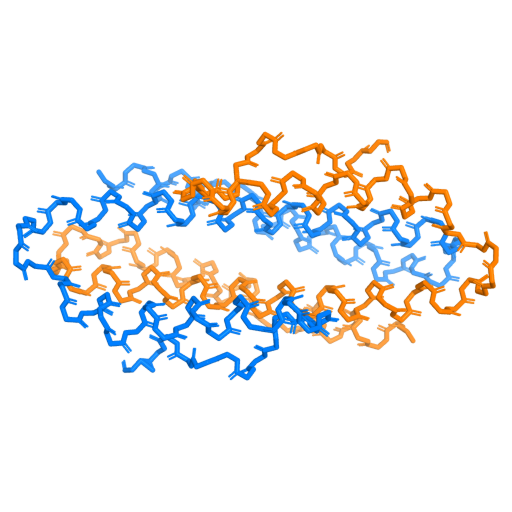 C . ALA A 1 104 ? 1.863 7.293 19.266 1 47.78 104 ALA A C 1
ATOM 831 O O . ALA A 1 104 ? 1.022 7.922 18.609 1 47.78 104 ALA A O 1
ATOM 832 N N . MET B 1 1 ? -2.676 -22.219 0.687 1 60.78 1 MET B N 1
ATOM 833 C CA . MET B 1 1 ? -2.355 -20.984 0.001 1 60.78 1 MET B CA 1
ATOM 834 C C . MET B 1 1 ? -3.553 -20.031 0.003 1 60.78 1 MET B C 1
ATOM 836 O O . MET B 1 1 ? -3.424 -18.859 0.369 1 60.78 1 MET B O 1
ATOM 840 N N . ALA B 1 2 ? -4.688 -20.703 -0.033 1 66.31 2 ALA B N 1
ATOM 841 C CA . ALA B 1 2 ? -5.996 -20.078 0.099 1 66.31 2 ALA B CA 1
ATOM 842 C C . ALA B 1 2 ? -6.168 -19.453 1.483 1 66.31 2 ALA B C 1
ATOM 844 O O . ALA B 1 2 ? -6.859 -18.438 1.636 1 66.31 2 ALA B O 1
ATOM 845 N N . GLU B 1 3 ? -5.164 -19.797 2.391 1 80.44 3 GLU B N 1
ATOM 846 C CA . GLU B 1 3 ? -5.457 -19.375 3.754 1 80.44 3 GLU B CA 1
ATOM 847 C C . GLU B 1 3 ? -5.031 -17.922 3.98 1 80.44 3 GLU B C 1
ATOM 849 O O . GLU B 1 3 ? -5.742 -17.156 4.637 1 80.44 3 GLU B O 1
ATOM 854 N N . ASN B 1 4 ? -3.879 -17.609 3.469 1 83.38 4 ASN B N 1
ATOM 855 C CA . ASN B 1 4 ? -3.424 -16.234 3.621 1 83.38 4 ASN B CA 1
ATOM 856 C C . ASN B 1 4 ? -4.344 -15.258 2.895 1 83.38 4 ASN B C 1
ATOM 858 O O . ASN B 1 4 ? -4.594 -14.156 3.381 1 83.38 4 ASN B O 1
ATOM 862 N N . LEU B 1 5 ? -4.793 -15.695 1.756 1 89.69 5 LEU B N 1
ATOM 863 C CA . LEU B 1 5 ? -5.738 -14.859 1.019 1 89.69 5 LEU B CA 1
ATOM 864 C C . LEU B 1 5 ? -7.062 -14.75 1.769 1 89.69 5 LEU B C 1
ATOM 866 O O . LEU B 1 5 ? -7.645 -13.664 1.847 1 89.69 5 LEU B O 1
ATOM 870 N N . ARG B 1 6 ? -7.453 -15.875 2.41 1 88.88 6 ARG B N 1
ATOM 871 C CA . ARG B 1 6 ? -8.672 -15.867 3.213 1 88.88 6 ARG B CA 1
ATOM 872 C C . ARG B 1 6 ? -8.539 -14.922 4.402 1 88.88 6 ARG B C 1
ATOM 874 O O . ARG B 1 6 ? -9.469 -14.172 4.711 1 88.88 6 ARG B O 1
ATOM 881 N N . LYS B 1 7 ? -7.402 -14.906 4.988 1 88.19 7 LYS B N 1
ATOM 882 C CA . LYS B 1 7 ? -7.156 -14.023 6.121 1 88.19 7 LYS B CA 1
ATOM 883 C C . LYS B 1 7 ? -7.176 -12.562 5.691 1 88.19 7 LYS B C 1
ATOM 885 O O . LYS B 1 7 ? -7.723 -11.711 6.395 1 88.19 7 LYS B O 1
ATOM 890 N N . LEU B 1 8 ? -6.594 -12.312 4.555 1 87.69 8 LEU B N 1
ATOM 891 C CA . LEU B 1 8 ? -6.566 -10.953 4.027 1 87.69 8 LEU B CA 1
ATOM 892 C C . LEU B 1 8 ? -7.98 -10.453 3.738 1 87.69 8 LEU B C 1
ATOM 894 O O . LEU B 1 8 ? -8.32 -9.32 4.074 1 87.69 8 LEU B O 1
ATOM 898 N N . VAL B 1 9 ? -8.828 -11.32 3.191 1 88.06 9 VAL B N 1
ATOM 899 C CA . VAL B 1 9 ? -10.188 -10.953 2.814 1 88.06 9 VAL B CA 1
ATOM 900 C C . VAL B 1 9 ? -11.055 -10.852 4.066 1 88.06 9 VAL B C 1
ATOM 902 O O . VAL B 1 9 ? -11.945 -9.992 4.141 1 88.06 9 VAL B O 1
ATOM 905 N N . SER B 1 10 ? -10.766 -11.648 4.98 1 84.69 10 SER B N 1
ATOM 906 C CA . SER B 1 10 ? -11.594 -11.711 6.18 1 84.69 10 SER B CA 1
ATOM 907 C C . SER B 1 10 ? -11.258 -10.578 7.145 1 84.69 10 SER B C 1
ATOM 909 O O . SER B 1 10 ? -12.055 -10.25 8.031 1 84.69 10 SER B O 1
ATOM 911 N N . ASN B 1 11 ? -10.125 -10.07 6.93 1 81.44 11 ASN B N 1
ATOM 912 C CA . ASN B 1 11 ? -9.711 -8.977 7.809 1 81.44 11 ASN B CA 1
ATOM 913 C C . ASN B 1 11 ? -10.531 -7.715 7.559 1 81.44 11 ASN B C 1
ATOM 915 O O . ASN B 1 11 ? -10.938 -7.445 6.426 1 81.44 11 ASN B O 1
ATOM 919 N N . ASP B 1 12 ? -11.07 -7.113 8.57 1 82.31 12 ASP B N 1
ATOM 920 C CA . ASP B 1 12 ? -11.859 -5.895 8.484 1 82.31 12 ASP B CA 1
ATOM 921 C C . ASP B 1 12 ? -10.984 -4.695 8.125 1 82.31 12 ASP B C 1
ATOM 923 O O . ASP B 1 12 ? -11.367 -3.547 8.367 1 82.31 12 ASP B O 1
ATOM 927 N N . PHE B 1 13 ? -9.93 -4.984 7.496 1 83.31 13 PHE B N 1
ATOM 928 C CA . PHE B 1 13 ? -8.938 -3.947 7.242 1 83.31 13 PHE B CA 1
ATOM 929 C C . PHE B 1 13 ? -9.5 -2.885 6.301 1 83.31 13 PHE B C 1
ATOM 931 O O . PHE B 1 13 ? -9.492 -1.696 6.629 1 83.31 13 PHE B O 1
ATOM 938 N N . LEU B 1 14 ? -9.961 -3.299 5.16 1 87.69 14 LEU B N 1
ATOM 939 C CA . LEU B 1 14 ? -10.43 -2.361 4.148 1 87.69 14 LEU B CA 1
ATOM 940 C C . LEU B 1 14 ? -11.633 -1.569 4.66 1 87.69 14 LEU B C 1
ATOM 942 O O . LEU B 1 14 ? -11.742 -0.369 4.398 1 87.69 14 LEU B O 1
ATOM 946 N N . ARG B 1 15 ? -12.445 -2.242 5.402 1 87.44 15 ARG B N 1
ATOM 947 C CA . ARG B 1 15 ? -13.602 -1.565 5.977 1 87.44 15 ARG B CA 1
ATOM 948 C C . ARG B 1 15 ? -13.172 -0.532 7.012 1 87.44 15 ARG B C 1
ATOM 950 O O . ARG B 1 15 ? -13.633 0.611 6.988 1 87.44 15 ARG B O 1
ATOM 957 N N . THR B 1 16 ? -12.289 -0.98 7.906 1 90.31 16 THR B N 1
ATOM 958 C CA . THR B 1 16 ? -11.797 -0.093 8.953 1 90.31 16 THR B CA 1
ATOM 959 C C . THR B 1 16 ? -11.039 1.09 8.352 1 90.31 16 THR B C 1
ATOM 961 O O . THR B 1 16 ? -11.188 2.225 8.812 1 90.31 16 THR B O 1
ATOM 964 N N . MET B 1 17 ? -10.32 0.856 7.344 1 90.56 17 MET B N 1
ATOM 965 C CA . MET B 1 17 ? -9.594 1.928 6.668 1 90.56 17 MET B CA 1
ATOM 966 C C . MET B 1 17 ? -10.555 2.951 6.078 1 90.56 17 MET B C 1
ATOM 968 O O . MET B 1 17 ? -10.336 4.156 6.195 1 90.56 17 MET B O 1
ATOM 972 N N . TYR B 1 18 ? -11.609 2.414 5.5 1 90.06 18 TYR B N 1
ATOM 973 C CA . TYR B 1 18 ? -12.602 3.307 4.91 1 90.06 18 TYR B CA 1
ATOM 974 C C . TYR B 1 18 ? -13.242 4.184 5.977 1 90.06 18 TYR B C 1
ATOM 976 O O . TYR B 1 18 ? -13.344 5.402 5.809 1 90.06 18 TYR B O 1
ATOM 984 N N . GLU B 1 19 ? -13.648 3.566 7.043 1 91.88 19 GLU B N 1
ATOM 985 C CA . GLU B 1 19 ? -14.289 4.305 8.125 1 91.88 19 GLU B CA 1
ATOM 986 C C . GLU B 1 19 ? -13.352 5.367 8.703 1 91.88 19 GLU B C 1
ATOM 988 O O . GLU B 1 19 ? -13.781 6.488 8.984 1 91.88 19 GLU B O 1
ATOM 993 N N . ASN B 1 20 ? -12.102 4.988 8.867 1 93.38 20 ASN B N 1
ATOM 994 C CA . ASN B 1 20 ? -11.109 5.91 9.414 1 93.38 20 ASN B CA 1
ATOM 995 C C . ASN B 1 20 ? -10.82 7.059 8.453 1 93.38 20 ASN B C 1
ATOM 997 O O . ASN B 1 20 ? -10.609 8.195 8.883 1 93.38 20 ASN B O 1
ATOM 1001 N N . LEU B 1 21 ? -10.812 6.746 7.207 1 93.12 21 LEU B N 1
ATOM 1002 C CA . LEU B 1 21 ? -10.594 7.777 6.199 1 93.12 21 LEU B CA 1
ATOM 1003 C C . LEU B 1 21 ? -11.742 8.781 6.191 1 93.12 21 LEU B C 1
ATOM 1005 O O . LEU B 1 21 ? -11.523 9.984 6.082 1 93.12 21 LEU B O 1
ATOM 1009 N N . GLU B 1 22 ? -12.953 8.258 6.305 1 92.75 22 GLU B N 1
ATOM 1010 C CA . GLU B 1 22 ? -14.125 9.125 6.359 1 92.75 22 GLU B CA 1
ATOM 1011 C C . GLU B 1 22 ? -14.078 10.039 7.578 1 92.75 22 GLU B C 1
ATOM 1013 O O . GLU B 1 22 ? -14.383 11.227 7.48 1 92.75 22 GLU B O 1
ATOM 1018 N N . ARG B 1 23 ? -13.695 9.484 8.609 1 94.19 23 ARG B N 1
ATOM 1019 C CA . ARG B 1 23 ? -13.57 10.273 9.828 1 94.19 23 ARG B CA 1
ATOM 1020 C C . ARG B 1 23 ? -12.484 11.336 9.688 1 94.19 23 ARG B C 1
ATOM 1022 O O . ARG B 1 23 ? -12.688 12.492 10.062 1 94.19 23 ARG B O 1
ATOM 1029 N N . TRP B 1 24 ? -11.391 10.953 9.188 1 95.38 24 TRP B N 1
ATOM 1030 C CA . TRP B 1 24 ? -10.305 11.898 8.969 1 95.38 24 TRP B CA 1
ATOM 1031 C C . TRP B 1 24 ? -10.742 13.023 8.039 1 95.38 24 TRP B C 1
ATOM 1033 O O . TRP B 1 24 ? -10.469 14.195 8.297 1 95.38 24 TRP B O 1
ATOM 1043 N N . GLN B 1 25 ? -11.414 12.695 6.992 1 93.5 25 GLN B N 1
ATOM 1044 C CA . GLN B 1 25 ? -11.898 13.703 6.051 1 93.5 25 GLN B CA 1
ATOM 1045 C C . GLN B 1 25 ? -12.797 14.719 6.742 1 93.5 25 GLN B C 1
ATOM 1047 O O . GLN B 1 25 ? -12.703 15.922 6.488 1 93.5 25 GLN B O 1
ATOM 1052 N N . ARG B 1 26 ? -13.602 14.227 7.594 1 93.56 26 ARG B N 1
ATOM 1053 C CA . ARG B 1 26 ? -14.523 15.086 8.328 1 93.56 26 ARG B CA 1
ATOM 1054 C C . ARG B 1 26 ? -13.773 16.031 9.258 1 93.56 26 ARG B C 1
ATOM 1056 O O . ARG B 1 26 ? -14.117 17.219 9.359 1 93.56 26 ARG B O 1
ATOM 1063 N N . ASP B 1 27 ? -12.781 15.539 9.867 1 94.81 27 ASP B N 1
ATOM 1064 C CA . ASP B 1 27 ? -12.086 16.281 10.922 1 94.81 27 ASP B CA 1
ATOM 1065 C C . ASP B 1 27 ? -10.891 17.047 10.352 1 94.81 27 ASP B C 1
ATOM 1067 O O . ASP B 1 27 ? -10.242 17.812 11.07 1 94.81 27 ASP B O 1
ATOM 1071 N N . TYR B 1 28 ? -10.586 16.891 9.125 1 92.75 28 TYR B N 1
ATOM 1072 C CA . TYR B 1 28 ? -9.336 17.391 8.547 1 92.75 28 TYR B CA 1
ATOM 1073 C C . TYR B 1 28 ? -9.148 18.875 8.82 1 92.75 28 TYR B C 1
ATOM 1075 O O . TYR B 1 28 ? -8.07 19.297 9.234 1 92.75 28 TYR B O 1
ATOM 1083 N N . ASN B 1 29 ? -10.188 19.672 8.672 1 92.56 29 ASN B N 1
ATOM 1084 C CA . ASN B 1 29 ? -10.078 21.125 8.766 1 92.56 29 ASN B CA 1
ATOM 1085 C C . ASN B 1 29 ? -10.07 21.594 10.219 1 92.56 29 ASN B C 1
ATOM 1087 O O . ASN B 1 29 ? -9.695 22.734 10.5 1 92.56 29 ASN B O 1
ATOM 1091 N N . THR B 1 30 ? -10.453 20.75 11.094 1 95 30 THR B N 1
ATOM 1092 C CA . THR B 1 30 ? -10.453 21.109 12.5 1 95 30 THR B CA 1
ATOM 1093 C C . THR B 1 30 ? -9.195 20.594 13.195 1 95 30 THR B C 1
ATOM 1095 O O . THR B 1 30 ? -8.836 21.078 14.273 1 95 30 THR B O 1
ATOM 1098 N N . ASN B 1 31 ? -8.57 19.688 12.648 1 93.88 31 ASN B N 1
ATOM 1099 C CA . ASN B 1 31 ? -7.344 19.109 13.188 1 93.88 31 ASN B CA 1
ATOM 1100 C C . ASN B 1 31 ? -6.16 20.078 13.039 1 93.88 31 ASN B C 1
ATOM 1102 O O . ASN B 1 31 ? -6.133 20.891 12.117 1 93.88 31 ASN B O 1
ATOM 1106 N N . SER B 1 32 ? -5.297 19.984 13.969 1 91.94 32 SER B N 1
ATOM 1107 C CA . SER B 1 32 ? -3.998 20.625 13.773 1 91.94 32 SER B CA 1
ATOM 1108 C C . SER B 1 32 ? -3.178 19.891 12.719 1 91.94 32 SER B C 1
ATOM 1110 O O . SER B 1 32 ? -3.506 18.766 12.336 1 91.94 32 SER B O 1
ATOM 1112 N N . CYS B 1 33 ? -2.211 20.516 12.359 1 92.06 33 CYS B N 1
ATOM 1113 C CA . CYS B 1 33 ? -1.299 19.891 11.406 1 92.06 33 CYS B CA 1
ATOM 1114 C C . CYS B 1 33 ? -0.719 18.594 11.961 1 92.06 33 CYS B C 1
ATOM 1116 O O . CYS B 1 33 ? -0.662 17.594 11.258 1 92.06 33 CYS B O 1
ATOM 1118 N N . ASP B 1 34 ? -0.295 18.609 13.219 1 92.25 34 ASP B N 1
ATOM 1119 C CA . ASP B 1 34 ? 0.259 17.422 13.852 1 92.25 34 ASP B CA 1
ATOM 1120 C C . ASP B 1 34 ? -0.756 16.281 13.852 1 92.25 34 ASP B C 1
ATOM 1122 O O . ASP B 1 34 ? -0.401 15.125 13.617 1 92.25 34 ASP B O 1
ATOM 1126 N N . GLN B 1 35 ? -1.961 16.656 14.094 1 92.69 35 GLN B N 1
ATOM 1127 C CA . GLN B 1 35 ? -3.01 15.633 14.109 1 92.69 35 GLN B CA 1
ATOM 1128 C C . GLN B 1 35 ? -3.242 15.062 12.719 1 92.69 35 GLN B C 1
ATOM 1130 O O . GLN B 1 35 ? -3.352 13.844 12.555 1 92.69 35 GLN B O 1
ATOM 1135 N N . ASN B 1 36 ? -3.295 15.836 11.742 1 94.38 36 ASN B N 1
ATOM 1136 C CA . ASN B 1 36 ? -3.465 15.375 10.367 1 94.38 36 ASN B CA 1
ATOM 1137 C C . ASN B 1 36 ? -2.293 14.508 9.914 1 94.38 36 ASN B C 1
ATOM 1139 O O . ASN B 1 36 ? -2.488 13.477 9.273 1 94.38 36 ASN B O 1
ATOM 1143 N N . LEU B 1 37 ? -1.086 14.867 10.258 1 93.81 37 LEU B N 1
ATOM 1144 C CA . LEU B 1 37 ? 0.08 14.062 9.914 1 93.81 37 LEU B CA 1
ATOM 1145 C C . LEU B 1 37 ? 0.026 12.703 10.602 1 93.81 37 LEU B C 1
ATOM 1147 O O . LEU B 1 37 ? 0.375 11.68 10.008 1 93.81 37 LEU B O 1
ATOM 1151 N N . SER B 1 38 ? -0.423 12.742 11.773 1 93.75 38 SER B N 1
ATOM 1152 C CA . SER B 1 38 ? -0.531 11.484 12.516 1 93.75 38 SER B CA 1
ATOM 1153 C C . SER B 1 38 ? -1.536 10.547 11.867 1 93.75 38 SER B C 1
ATOM 1155 O O . SER B 1 38 ? -1.269 9.352 11.719 1 93.75 38 SER B O 1
ATOM 1157 N N . TYR B 1 39 ? -2.619 11.047 11.477 1 94.06 39 TYR B N 1
ATOM 1158 C CA . TYR B 1 39 ? -3.611 10.234 10.781 1 94.06 39 TYR B CA 1
ATOM 1159 C C . TYR B 1 39 ? -3.057 9.703 9.461 1 94.06 39 TYR B C 1
ATOM 1161 O O . TYR B 1 39 ? -3.213 8.523 9.156 1 94.06 39 TYR B O 1
ATOM 1169 N N . CYS B 1 40 ? -2.441 10.547 8.734 1 92.69 40 CYS B N 1
ATOM 1170 C CA . CYS B 1 40 ? -1.879 10.133 7.453 1 92.69 40 CYS B CA 1
ATOM 1171 C C . CYS B 1 40 ? -0.892 8.984 7.645 1 92.69 40 CYS B C 1
ATOM 1173 O O . CYS B 1 40 ? -0.945 7.988 6.918 1 92.69 40 CYS B O 1
ATOM 1175 N N . LEU B 1 41 ? -0.035 9.148 8.602 1 93.75 41 LEU B N 1
ATOM 1176 C CA . LEU B 1 41 ? 0.99 8.141 8.844 1 93.75 41 LEU B CA 1
ATOM 1177 C C . LEU B 1 41 ? 0.362 6.82 9.297 1 93.75 41 LEU B C 1
ATOM 1179 O O . LEU B 1 41 ? 0.858 5.746 8.953 1 93.75 41 LEU B O 1
ATOM 1183 N N . GLU B 1 42 ? -0.66 6.895 10.047 1 92.81 42 GLU B N 1
ATOM 1184 C CA . GLU B 1 42 ? -1.367 5.676 10.422 1 92.81 42 GLU B CA 1
ATOM 1185 C C . GLU B 1 42 ? -1.894 4.938 9.195 1 92.81 42 GLU B C 1
ATOM 1187 O O . GLU B 1 42 ? -1.826 3.709 9.125 1 92.81 42 GLU B O 1
ATOM 1192 N N . PHE B 1 43 ? -2.395 5.625 8.258 1 92.44 43 PHE B N 1
ATOM 1193 C CA . PHE B 1 43 ? -2.912 5.02 7.035 1 92.44 43 PHE B CA 1
ATOM 1194 C C . PHE B 1 43 ? -1.778 4.445 6.195 1 92.44 43 PHE B C 1
ATOM 1196 O O . PHE B 1 43 ? -1.917 3.371 5.605 1 92.44 43 PHE B O 1
ATOM 1203 N N . ILE B 1 44 ? -0.699 5.145 6.102 1 91.44 44 ILE B N 1
ATOM 1204 C CA . ILE B 1 44 ? 0.466 4.652 5.371 1 91.44 44 ILE B CA 1
ATOM 1205 C C . ILE B 1 44 ? 0.929 3.328 5.973 1 91.44 44 ILE B C 1
ATOM 1207 O O . ILE B 1 44 ? 1.227 2.379 5.242 1 91.44 44 ILE B O 1
ATOM 1211 N N . GLU B 1 45 ? 0.913 3.266 7.242 1 90.12 45 GLU B N 1
ATOM 1212 C CA . GLU B 1 45 ? 1.315 2.031 7.91 1 90.12 45 GLU B CA 1
ATOM 1213 C C . GLU B 1 45 ? 0.34 0.897 7.613 1 90.12 45 GLU B C 1
ATOM 1215 O O . GLU B 1 45 ? 0.755 -0.235 7.355 1 90.12 45 GLU B O 1
ATOM 1220 N N . GLN B 1 46 ? -0.903 1.216 7.707 1 88.75 46 GLN B N 1
ATOM 1221 C CA . GLN B 1 46 ? -1.915 0.206 7.418 1 88.75 46 GLN B CA 1
ATOM 1222 C C . GLN B 1 46 ? -1.78 -0.312 5.988 1 88.75 46 GLN B C 1
ATOM 1224 O O . GLN B 1 46 ? -1.846 -1.521 5.75 1 88.75 46 GLN B O 1
ATOM 1229 N N . VAL B 1 47 ? -1.626 0.536 5.098 1 90.5 47 VAL B N 1
ATOM 1230 C CA . VAL B 1 47 ? -1.462 0.151 3.699 1 90.5 47 VAL B CA 1
ATOM 1231 C C . VAL B 1 47 ? -0.18 -0.663 3.533 1 90.5 47 VAL B C 1
ATOM 1233 O O . VAL B 1 47 ? -0.158 -1.654 2.801 1 90.5 47 VAL B O 1
ATOM 1236 N N . ALA B 1 48 ? 0.839 -0.3 4.184 1 88.5 48 ALA B N 1
ATOM 1237 C CA . ALA B 1 48 ? 2.096 -1.042 4.125 1 88.5 48 ALA B CA 1
ATOM 1238 C C . ALA B 1 48 ? 1.92 -2.461 4.656 1 88.5 48 ALA B C 1
ATOM 1240 O O . ALA B 1 48 ? 2.49 -3.41 4.117 1 88.5 48 ALA B O 1
ATOM 1241 N N . LYS B 1 49 ? 1.183 -2.555 5.676 1 87.06 49 LYS B N 1
ATOM 1242 C CA . LYS B 1 49 ? 0.915 -3.877 6.234 1 87.06 49 LYS B CA 1
ATOM 1243 C C . LYS B 1 49 ? 0.167 -4.754 5.23 1 87.06 49 LYS B C 1
ATOM 1245 O O . LYS B 1 49 ? 0.49 -5.934 5.07 1 87.06 49 LYS B O 1
ATOM 1250 N N . MET B 1 50 ? -0.778 -4.16 4.637 1 87.62 50 MET B N 1
ATOM 1251 C CA . MET B 1 50 ? -1.502 -4.895 3.6 1 87.62 50 MET B CA 1
ATOM 1252 C C . MET B 1 50 ? -0.567 -5.293 2.463 1 87.62 50 MET B C 1
ATOM 1254 O O . MET B 1 50 ? -0.666 -6.402 1.936 1 87.62 50 MET B O 1
ATOM 1258 N N . GLN B 1 51 ? 0.292 -4.371 2.092 1 88.19 51 GLN B N 1
ATOM 1259 C CA . GLN B 1 51 ? 1.268 -4.676 1.051 1 88.19 51 GLN B CA 1
ATOM 1260 C C . GLN B 1 51 ? 2.139 -5.867 1.447 1 88.19 51 GLN B C 1
ATOM 1262 O O . GLN B 1 51 ? 2.408 -6.746 0.627 1 88.19 51 GLN B O 1
ATOM 1267 N N . GLY B 1 52 ? 2.551 -5.859 2.688 1 86.5 52 GLY B N 1
ATOM 1268 C CA . GLY B 1 52 ? 3.322 -6.98 3.191 1 86.5 52 GLY B CA 1
ATOM 1269 C C . GLY B 1 52 ? 2.59 -8.305 3.084 1 86.5 52 GLY B C 1
ATOM 1270 O O . GLY B 1 52 ? 3.176 -9.312 2.688 1 86.5 52 GLY B O 1
ATOM 1271 N N . GLN B 1 53 ? 1.391 -8.281 3.402 1 87.19 53 GLN B N 1
ATOM 1272 C CA . GLN B 1 53 ? 0.583 -9.5 3.303 1 87.19 53 GLN B CA 1
ATOM 1273 C C . GLN B 1 53 ? 0.469 -9.961 1.854 1 87.19 53 GLN B C 1
ATOM 1275 O O . GLN B 1 53 ? 0.55 -11.164 1.576 1 87.19 53 GLN B O 1
ATOM 1280 N N . LEU B 1 54 ? 0.292 -9.039 0.951 1 90.5 54 LEU B N 1
ATOM 1281 C CA . LEU B 1 54 ? 0.172 -9.375 -0.464 1 90.5 54 LEU B CA 1
ATOM 1282 C C . LEU B 1 54 ? 1.472 -9.977 -0.991 1 90.5 54 LEU B C 1
ATOM 1284 O O . LEU B 1 54 ? 1.449 -10.922 -1.782 1 90.5 54 LEU B O 1
ATOM 1288 N N . PHE B 1 55 ? 2.572 -9.508 -0.59 1 89.56 55 PHE B N 1
ATOM 1289 C CA . PHE B 1 55 ? 3.852 -10.078 -0.987 1 89.56 55 PHE B CA 1
ATOM 1290 C C . PHE B 1 55 ? 4.016 -11.484 -0.424 1 89.56 55 PHE B C 1
ATOM 1292 O O . PHE B 1 55 ? 4.609 -12.352 -1.066 1 89.56 55 PHE B O 1
ATOM 1299 N N . GLY B 1 56 ? 3.543 -11.617 0.816 1 89.06 56 GLY B N 1
ATOM 1300 C CA . GLY B 1 56 ? 3.514 -12.969 1.349 1 89.06 56 GLY B CA 1
ATOM 1301 C C . GLY B 1 56 ? 2.723 -13.93 0.486 1 89.06 56 GLY B C 1
ATOM 1302 O O . GLY B 1 56 ? 3.176 -15.047 0.212 1 89.06 56 GLY B O 1
ATOM 1303 N N . ILE B 1 57 ? 1.596 -13.531 0.113 1 91.25 57 ILE B N 1
ATOM 1304 C CA . ILE B 1 57 ? 0.746 -14.336 -0.753 1 91.25 57 ILE B CA 1
ATOM 1305 C C . ILE B 1 57 ? 1.442 -14.57 -2.092 1 91.25 57 ILE B C 1
ATOM 1307 O O . ILE B 1 57 ? 1.419 -15.68 -2.629 1 91.25 57 ILE B O 1
ATOM 1311 N N . LEU B 1 58 ? 2.057 -13.531 -2.648 1 91.19 58 LEU B N 1
ATOM 1312 C CA . LEU B 1 58 ? 2.799 -13.648 -3.898 1 91.19 58 LEU B CA 1
ATOM 1313 C C . LEU B 1 58 ? 3.877 -14.719 -3.797 1 91.19 58 LEU B C 1
ATOM 1315 O O . LEU B 1 58 ? 4.004 -15.57 -4.684 1 91.19 58 LEU B O 1
ATOM 1319 N N . THR B 1 59 ? 4.582 -14.656 -2.709 1 89.38 59 THR B N 1
ATOM 1320 C CA . THR B 1 59 ? 5.668 -15.602 -2.482 1 89.38 59 THR B CA 1
ATOM 1321 C C . THR B 1 59 ? 5.133 -17.031 -2.418 1 89.38 59 THR B C 1
ATOM 1323 O O . THR B 1 59 ? 5.68 -17.938 -3.057 1 89.38 59 THR B O 1
ATOM 1326 N N . THR B 1 60 ? 4.125 -17.172 -1.689 1 89.44 60 THR B N 1
ATOM 1327 C CA . THR B 1 60 ? 3.547 -18.5 -1.533 1 89.44 60 THR B CA 1
ATOM 1328 C C . THR B 1 60 ? 3 -19.016 -2.863 1 89.44 60 THR B C 1
ATOM 1330 O O . THR B 1 60 ? 3.203 -20.188 -3.217 1 89.44 60 THR B O 1
ATOM 1333 N N . THR B 1 61 ? 2.297 -18.203 -3.629 1 91.44 61 THR B N 1
ATOM 1334 C CA . THR B 1 61 ? 1.746 -18.562 -4.93 1 91.44 61 THR B CA 1
ATOM 1335 C C . THR B 1 61 ? 2.859 -18.938 -5.902 1 91.44 61 THR B C 1
ATOM 1337 O O . THR B 1 61 ? 2.75 -19.922 -6.637 1 91.44 61 THR B O 1
ATOM 1340 N N . ALA B 1 62 ? 3.898 -18.219 -5.957 1 89.88 62 ALA B N 1
ATOM 1341 C CA . ALA B 1 62 ? 5.039 -18.484 -6.832 1 89.88 62 ALA B CA 1
ATOM 1342 C C . ALA B 1 62 ? 5.676 -19.828 -6.5 1 89.88 62 ALA B C 1
ATOM 1344 O O . ALA B 1 62 ? 6.125 -20.547 -7.395 1 89.88 62 ALA B O 1
ATOM 1345 N N . GLN B 1 63 ? 5.684 -20.203 -5.289 1 88.19 63 GLN B N 1
ATOM 1346 C CA . GLN B 1 63 ? 6.281 -21.453 -4.836 1 88.19 63 GLN B CA 1
ATOM 1347 C C . GLN B 1 63 ? 5.406 -22.641 -5.207 1 88.19 63 GLN B C 1
ATOM 1349 O O . GLN B 1 63 ? 5.914 -23.734 -5.488 1 88.19 63 GLN B O 1
ATOM 1354 N N . GLU B 1 64 ? 4.199 -22.453 -5.266 1 85.75 64 GLU B N 1
ATOM 1355 C CA . GLU B 1 64 ? 3.264 -23.516 -5.602 1 85.75 64 GLU B CA 1
ATOM 1356 C C . GLU B 1 64 ? 3.379 -23.922 -7.07 1 85.75 64 GLU B C 1
ATOM 1358 O O . GLU B 1 64 ? 3.129 -25.062 -7.43 1 85.75 64 GLU B O 1
ATOM 1363 N N . GLY B 1 65 ? 3.496 -22.984 -8.047 1 86.06 65 GLY B N 1
ATOM 1364 C CA . GLY B 1 65 ? 3.615 -23.25 -9.469 1 86.06 65 GLY B CA 1
ATOM 1365 C C . GLY B 1 65 ? 4.867 -24.031 -9.82 1 86.06 65 GLY B C 1
AT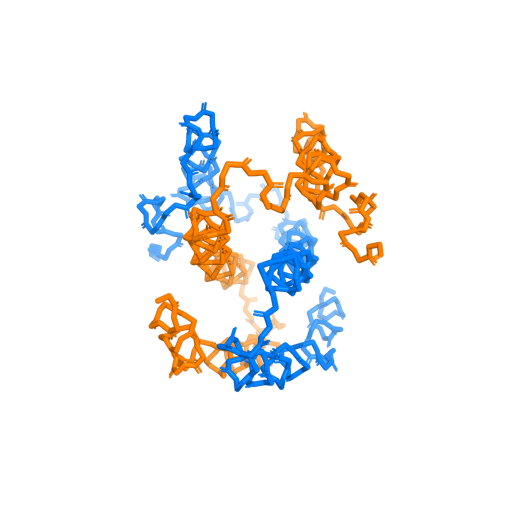OM 1366 O O . GLY B 1 65 ? 4.98 -24.562 -10.93 1 86.06 65 GLY B O 1
ATOM 1367 N N . GLY B 1 66 ? 5.773 -24.234 -8.883 1 79.88 66 GLY B N 1
ATOM 1368 C CA . GLY B 1 66 ? 7.023 -24.922 -9.164 1 79.88 66 GLY B CA 1
ATOM 1369 C C . GLY B 1 66 ? 8.047 -24.031 -9.859 1 79.88 66 GLY B C 1
ATOM 1370 O O . GLY B 1 66 ? 7.914 -22.812 -9.867 1 79.88 66 GLY B O 1
ATOM 1371 N N . ARG B 1 67 ? 9.062 -24.719 -10.445 1 79.19 67 ARG B N 1
ATOM 1372 C CA . ARG B 1 67 ? 10.266 -24.047 -10.93 1 79.19 67 ARG B CA 1
ATOM 1373 C C . ARG B 1 67 ? 9.977 -23.234 -12.188 1 79.19 67 ARG B C 1
ATOM 1375 O O . ARG B 1 67 ? 10.516 -22.141 -12.375 1 79.19 67 ARG B O 1
ATOM 1382 N N . TYR B 1 68 ? 9.016 -23.625 -13.031 1 82.19 68 TYR B N 1
ATOM 1383 C CA . TYR B 1 68 ? 8.891 -22.969 -14.328 1 82.19 68 TYR B CA 1
ATOM 1384 C C . TYR B 1 68 ? 7.598 -22.172 -14.43 1 82.19 68 TYR B C 1
ATOM 1386 O O . TYR B 1 68 ? 7.43 -21.359 -15.328 1 82.19 68 TYR B O 1
ATOM 1394 N N . ASP B 1 69 ? 6.73 -22.344 -13.461 1 89.94 69 ASP B N 1
ATOM 1395 C CA . ASP B 1 69 ? 5.457 -21.641 -13.516 1 89.94 69 ASP B CA 1
ATOM 1396 C C . ASP B 1 69 ? 5.594 -20.219 -12.969 1 89.94 69 ASP B C 1
ATOM 1398 O O . ASP B 1 69 ? 6.328 -19.984 -12.008 1 89.94 69 ASP B O 1
ATOM 1402 N N . GLY B 1 70 ? 4.992 -19.25 -13.609 1 89.44 70 GLY B N 1
ATOM 1403 C CA . GLY B 1 70 ? 4.93 -17.875 -13.102 1 89.44 70 GLY B CA 1
ATOM 1404 C C . GLY B 1 70 ? 6.16 -17.062 -13.453 1 89.44 70 GLY B C 1
ATOM 1405 O O . GLY B 1 70 ? 6.199 -15.852 -13.203 1 89.44 70 GLY B O 1
ATOM 1406 N N . VAL B 1 71 ? 7.18 -17.703 -14.023 1 89 71 VAL B N 1
ATOM 1407 C CA . VAL B 1 71 ? 8.445 -17.047 -14.297 1 89 71 VAL B CA 1
ATOM 1408 C C . VAL B 1 71 ? 8.227 -15.891 -15.281 1 89 71 VAL B C 1
ATOM 1410 O O . V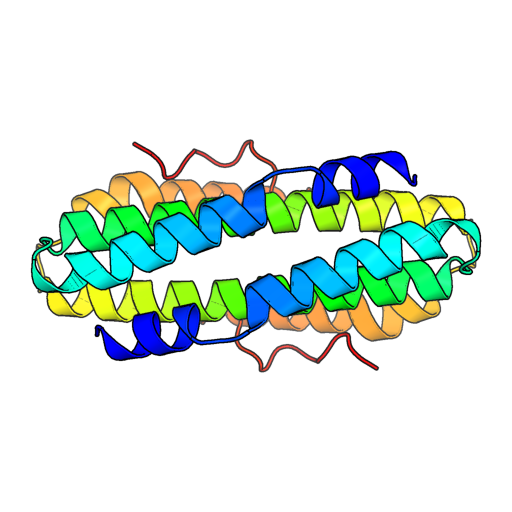AL B 1 71 ? 8.742 -14.789 -15.086 1 89 71 VAL B O 1
ATOM 1413 N N . GLU B 1 72 ? 7.469 -16.141 -16.234 1 89.94 72 GLU B N 1
ATOM 1414 C CA . GLU B 1 72 ? 7.211 -15.094 -17.219 1 89.94 72 GLU B CA 1
ATOM 1415 C C . GLU B 1 72 ? 6.477 -13.914 -16.609 1 89.94 72 GLU B C 1
ATOM 1417 O O . GLU B 1 72 ? 6.793 -12.758 -16.906 1 89.94 72 GLU B O 1
ATOM 1422 N N . VAL B 1 73 ? 5.512 -14.172 -15.734 1 91.56 73 VAL B N 1
ATOM 1423 C CA . VAL B 1 73 ? 4.77 -13.125 -15.047 1 91.56 73 VAL B CA 1
ATOM 1424 C C . VAL B 1 73 ? 5.715 -12.32 -14.156 1 91.56 73 VAL B C 1
ATOM 1426 O O . VAL B 1 73 ? 5.68 -11.086 -14.164 1 91.56 73 VAL B O 1
ATOM 1429 N N . ILE B 1 74 ? 6.547 -12.961 -13.484 1 89.06 74 ILE B N 1
ATOM 1430 C CA . ILE B 1 74 ? 7.477 -12.312 -12.57 1 89.06 74 ILE B CA 1
ATOM 1431 C C . ILE B 1 74 ? 8.469 -11.453 -13.352 1 89.06 74 ILE B C 1
ATOM 1433 O O . ILE B 1 74 ? 8.711 -10.297 -13 1 89.06 74 ILE B O 1
ATOM 1437 N N . LYS B 1 75 ? 8.992 -12.016 -14.422 1 89.06 75 LYS B N 1
ATOM 1438 C CA . LYS B 1 75 ? 10.008 -11.312 -15.203 1 89.06 75 LYS B CA 1
ATOM 1439 C C . LYS B 1 75 ? 9.398 -10.125 -15.953 1 89.06 75 LYS B C 1
ATOM 1441 O O . LYS B 1 75 ? 10.023 -9.07 -16.062 1 89.06 75 LYS B O 1
ATOM 1446 N N . SER B 1 76 ? 8.195 -10.234 -16.375 1 91.25 76 SER B N 1
ATOM 1447 C CA . SER B 1 76 ? 7.641 -9.242 -17.281 1 91.25 76 SER B CA 1
ATOM 1448 C C . SER B 1 76 ? 6.828 -8.188 -16.531 1 91.25 76 SER B C 1
ATOM 1450 O O . SER B 1 76 ? 6.641 -7.074 -17.031 1 91.25 76 SER B O 1
ATOM 1452 N N . ARG B 1 77 ? 6.387 -8.531 -15.352 1 90 77 ARG B N 1
ATOM 1453 C CA . ARG B 1 77 ? 5.508 -7.598 -14.648 1 90 77 ARG B CA 1
ATOM 1454 C C . ARG B 1 77 ? 6.125 -7.152 -13.328 1 90 77 ARG B C 1
ATOM 1456 O O . ARG B 1 77 ? 6.391 -5.965 -13.125 1 90 77 ARG B O 1
ATOM 1463 N N . LEU B 1 78 ? 6.508 -8.039 -12.492 1 89.12 78 LEU B N 1
ATOM 1464 C CA . LEU B 1 78 ? 6.953 -7.699 -11.141 1 89.12 78 LEU B CA 1
ATOM 1465 C C . LEU B 1 78 ? 8.305 -6.984 -11.18 1 89.12 78 LEU B C 1
ATOM 1467 O O . LEU B 1 78 ? 8.469 -5.941 -10.547 1 89.12 78 LEU B O 1
ATOM 1471 N N . LEU B 1 79 ? 9.242 -7.531 -11.938 1 89.06 79 LEU B N 1
ATOM 1472 C CA . LEU B 1 79 ? 10.602 -7.004 -11.898 1 89.06 79 LEU B CA 1
ATOM 1473 C C . LEU B 1 79 ? 10.641 -5.574 -12.43 1 89.06 79 LEU B C 1
ATOM 1475 O O . LEU B 1 79 ? 11.227 -4.691 -11.797 1 89.06 79 LEU B O 1
ATOM 1479 N N . PRO B 1 80 ? 10 -5.332 -13.523 1 87.81 80 PRO B N 1
ATOM 1480 C CA . PRO B 1 80 ? 9.977 -3.939 -13.984 1 87.81 80 PRO B CA 1
ATOM 1481 C C . PRO B 1 80 ? 9.305 -3 -12.984 1 87.81 80 PRO B C 1
ATOM 1483 O O . PRO B 1 80 ? 9.75 -1.864 -12.805 1 87.81 80 PRO B O 1
ATOM 1486 N N . TRP B 1 81 ? 8.312 -3.467 -12.383 1 86.88 81 TRP B N 1
ATOM 1487 C CA . TRP B 1 81 ? 7.598 -2.672 -11.383 1 86.88 81 TRP B CA 1
ATOM 1488 C C . TRP B 1 81 ? 8.492 -2.381 -10.18 1 86.88 81 TRP B C 1
ATOM 1490 O O . TRP B 1 81 ? 8.547 -1.248 -9.703 1 86.88 81 TRP B O 1
ATOM 1500 N N . LEU B 1 82 ? 9.203 -3.312 -9.664 1 85.62 82 LEU B N 1
ATOM 1501 C CA . LEU B 1 82 ? 10.102 -3.127 -8.531 1 85.62 82 LEU B CA 1
ATOM 1502 C C . LEU B 1 82 ? 11.234 -2.17 -8.891 1 85.62 82 LEU B C 1
ATOM 1504 O O . LEU B 1 82 ? 11.602 -1.309 -8.086 1 85.62 82 LEU B O 1
ATOM 1508 N N . GLU B 1 83 ? 11.727 -2.377 -10.039 1 84.19 83 GLU B N 1
ATOM 1509 C CA . GLU B 1 83 ? 12.797 -1.49 -10.492 1 84.19 83 GLU B CA 1
ATOM 1510 C C . GLU B 1 83 ? 12.328 -0.038 -10.531 1 84.19 83 GLU B C 1
ATOM 1512 O O . GLU B 1 83 ? 13.031 0.858 -10.055 1 84.19 83 GLU B O 1
ATOM 1517 N N . ALA B 1 84 ? 11.172 0.169 -11.047 1 83.75 84 ALA B N 1
ATOM 1518 C CA . ALA B 1 84 ? 10.602 1.513 -11.133 1 83.75 84 ALA B CA 1
ATOM 1519 C C . ALA B 1 84 ? 10.297 2.066 -9.75 1 83.75 84 ALA B C 1
ATOM 1521 O O . ALA B 1 84 ? 10.531 3.246 -9.477 1 83.75 84 ALA B O 1
ATOM 1522 N N . SER B 1 85 ? 9.789 1.231 -8.891 1 80.38 85 SER B N 1
ATOM 1523 C CA . SER B 1 85 ? 9.461 1.633 -7.523 1 80.38 85 SER B CA 1
ATOM 1524 C C . SER B 1 85 ? 10.703 2.039 -6.746 1 80.38 85 SER B C 1
ATOM 1526 O O . SER B 1 85 ? 10.711 3.061 -6.059 1 80.38 85 SER B O 1
ATOM 1528 N N . PHE B 1 86 ? 11.812 1.326 -6.867 1 77.56 86 PHE B N 1
ATOM 1529 C CA . PHE B 1 86 ? 13.07 1.641 -6.195 1 77.56 86 PHE B CA 1
ATOM 1530 C C . PHE B 1 86 ? 13.68 2.92 -6.754 1 77.56 86 PHE B C 1
ATOM 1532 O O . PHE B 1 86 ? 14.203 3.744 -6.004 1 77.56 86 PHE B O 1
ATOM 1539 N N . THR B 1 87 ? 13.555 3.008 -8.023 1 80.06 87 THR B N 1
ATOM 1540 C CA . THR B 1 87 ? 14.07 4.223 -8.641 1 80.06 87 THR B CA 1
ATOM 1541 C C . THR B 1 87 ? 13.305 5.449 -8.148 1 80.06 87 THR B C 1
ATOM 1543 O O . THR B 1 87 ? 13.906 6.473 -7.82 1 80.06 87 THR B O 1
ATOM 1546 N N . ALA B 1 88 ? 12.008 5.336 -8.062 1 76.12 88 ALA B N 1
ATOM 1547 C CA . ALA B 1 88 ? 11.18 6.441 -7.578 1 76.12 88 ALA B CA 1
ATOM 1548 C C . ALA B 1 88 ? 11.523 6.789 -6.133 1 76.12 88 ALA B C 1
ATOM 1550 O O . ALA B 1 88 ? 11.656 7.965 -5.785 1 76.12 88 ALA B O 1
ATOM 1551 N N . ALA B 1 89 ? 11.688 5.84 -5.359 1 72.38 89 ALA B N 1
ATOM 1552 C CA . ALA B 1 89 ? 12.023 6.039 -3.955 1 72.38 89 ALA B CA 1
ATOM 1553 C C . ALA B 1 89 ? 13.391 6.707 -3.812 1 72.38 89 ALA B C 1
ATOM 1555 O O . ALA B 1 89 ? 13.578 7.574 -2.957 1 72.38 89 ALA B O 1
ATOM 1556 N N . SER B 1 90 ? 14.289 6.277 -4.602 1 72.56 90 SER B N 1
ATOM 1557 C CA . SER B 1 90 ? 15.641 6.824 -4.551 1 72.56 90 SER B CA 1
ATOM 1558 C C . SER B 1 90 ? 15.648 8.297 -4.938 1 72.56 90 SER B C 1
ATOM 1560 O O . SER B 1 90 ? 16.531 9.047 -4.508 1 72.56 90 SER B O 1
ATOM 1562 N N . LEU B 1 91 ? 14.703 8.609 -5.648 1 72.12 91 LEU B N 1
ATOM 1563 C CA . LEU B 1 91 ? 14.594 9.992 -6.102 1 72.12 91 LEU B CA 1
ATOM 1564 C C . LEU B 1 91 ? 13.703 10.797 -5.16 1 72.12 91 LEU B C 1
ATOM 1566 O O . LEU B 1 91 ? 13.477 11.992 -5.379 1 72.12 91 LEU B O 1
ATOM 1570 N N . GLY B 1 92 ? 13.281 10.219 -4.027 1 66.44 92 GLY B N 1
ATOM 1571 C CA . GLY B 1 92 ? 12.422 10.891 -3.062 1 66.44 92 GLY B CA 1
ATOM 1572 C C . GLY B 1 92 ? 11.016 11.133 -3.58 1 66.44 92 GLY B C 1
ATOM 1573 O O . GLY B 1 92 ? 10.344 12.078 -3.154 1 66.44 92 GLY B O 1
ATOM 1574 N N . LYS B 1 93 ? 10.586 10.461 -4.555 1 69.31 93 LYS B N 1
ATOM 1575 C CA . LYS B 1 93 ? 9.273 10.609 -5.184 1 69.31 93 LYS B CA 1
ATOM 1576 C C . LYS B 1 93 ? 8.32 9.508 -4.723 1 69.31 93 LYS B C 1
ATOM 1578 O O . LYS B 1 93 ? 8.75 8.391 -4.438 1 69.31 93 LYS B O 1
ATOM 1583 N N . PRO B 1 94 ? 7.07 9.859 -4.371 1 65.5 94 PRO B N 1
ATOM 1584 C CA . PRO B 1 94 ? 6.102 8.805 -4.07 1 65.5 94 PRO B CA 1
ATOM 1585 C C . PRO B 1 94 ? 5.969 7.785 -5.199 1 65.5 94 PRO B C 1
ATOM 1587 O O . PRO B 1 94 ? 6.172 8.125 -6.367 1 65.5 94 PRO B O 1
ATOM 1590 N N . ILE B 1 95 ? 6.012 6.586 -4.758 1 60.88 95 ILE B N 1
ATOM 1591 C CA . ILE B 1 95 ? 5.777 5.574 -5.781 1 60.88 95 ILE B CA 1
ATOM 1592 C C . ILE B 1 95 ? 4.547 5.945 -6.605 1 60.88 95 ILE B C 1
ATOM 1594 O O . ILE B 1 95 ? 3.467 6.164 -6.055 1 60.88 95 ILE B O 1
ATOM 1598 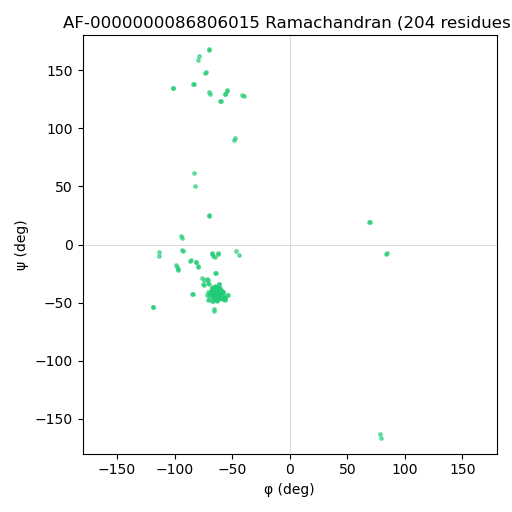N N . ASP B 1 96 ? 4.703 6.664 -7.711 1 57.31 96 ASP B N 1
ATOM 1599 C CA . ASP B 1 96 ? 3.627 7.188 -8.539 1 57.31 96 ASP B CA 1
ATOM 1600 C C . ASP B 1 96 ? 3.062 6.105 -9.461 1 57.31 96 ASP B C 1
ATOM 1602 O O . ASP B 1 96 ? 3.656 5.031 -9.602 1 57.31 96 ASP B O 1
ATOM 1606 N N . SER B 1 97 ? 1.886 6.375 -9.875 1 53.94 97 SER B N 1
ATOM 1607 C CA . SER B 1 97 ? 1.193 5.668 -10.953 1 53.94 97 SER B CA 1
ATOM 1608 C C . SER B 1 97 ? 2.119 5.418 -12.133 1 53.94 97 SER B C 1
ATOM 1610 O O . SER B 1 97 ? 1.776 4.668 -13.055 1 53.94 97 SER B O 1
ATOM 1612 N N . LYS B 1 98 ? 3.23 6.02 -12.016 1 54.59 98 LYS B N 1
ATOM 1613 C CA . LYS B 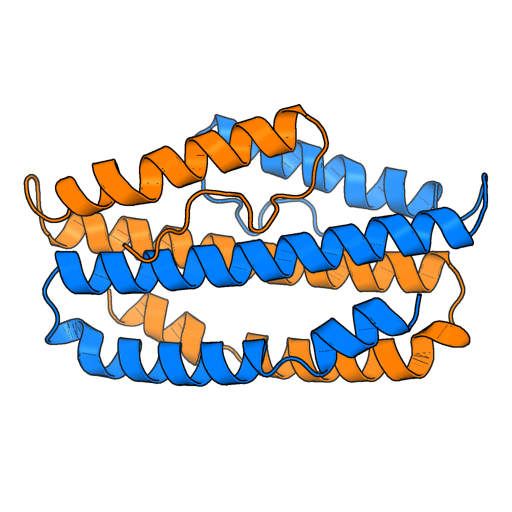1 98 ? 4.016 5.883 -13.242 1 54.59 98 LYS B CA 1
ATOM 1614 C C . LYS B 1 98 ? 4.816 4.582 -13.234 1 54.59 98 LYS B C 1
ATOM 1616 O O . LYS B 1 98 ? 5.48 4.254 -14.227 1 54.59 98 LYS B O 1
ATOM 1621 N N . VAL B 1 99 ? 4.84 4.02 -12.039 1 60.91 99 VAL B N 1
ATOM 1622 C CA . VAL B 1 99 ? 5.48 2.709 -12.031 1 60.91 99 VAL B CA 1
ATOM 1623 C C . VAL B 1 99 ? 4.789 1.791 -13.039 1 60.91 99 VAL B C 1
ATOM 1625 O O . VAL B 1 99 ? 3.566 1.827 -13.188 1 60.91 99 VAL B O 1
ATOM 1628 N N . PRO B 1 100 ? 5.578 1.126 -13.93 1 61.84 100 PRO B N 1
ATOM 1629 C CA . PRO B 1 100 ? 4.973 0.231 -14.922 1 61.84 100 PRO B CA 1
ATOM 1630 C C . PRO B 1 100 ? 3.826 -0.595 -14.344 1 61.84 100 PRO B C 1
ATOM 1632 O O . PRO B 1 100 ? 3.895 -1.04 -13.195 1 61.84 100 PRO B O 1
ATOM 1635 N N . SER B 1 101 ? 2.723 -0.488 -15.07 1 62.84 101 SER B N 1
ATOM 1636 C CA . SER B 1 101 ? 1.519 -1.204 -14.656 1 62.84 101 SER B CA 1
ATOM 1637 C C . SER B 1 101 ? 1.763 -2.709 -14.602 1 62.84 101 SER B C 1
ATOM 1639 O O . SER B 1 101 ? 2.426 -3.268 -15.477 1 62.84 101 SER B O 1
ATOM 1641 N N . LEU B 1 102 ? 1.547 -3.309 -13.516 1 67.94 102 LEU B N 1
ATOM 1642 C CA . LEU B 1 102 ? 1.579 -4.758 -13.359 1 67.94 102 LEU B CA 1
ATOM 1643 C C . LEU B 1 102 ? 0.424 -5.41 -14.109 1 67.94 102 LEU B C 1
ATOM 1645 O O . LEU B 1 102 ? 0.346 -6.641 -14.195 1 67.94 102 LEU B O 1
ATOM 1649 N N . GLN B 1 103 ? -0.507 -4.57 -14.625 1 56.41 103 GLN B N 1
ATOM 1650 C CA . GLN B 1 103 ? -1.656 -5.141 -15.32 1 56.41 103 GLN B CA 1
ATOM 1651 C C . GLN B 1 103 ? -1.306 -5.492 -16.766 1 56.41 103 GLN B C 1
ATOM 1653 O O . GLN B 1 103 ? -2.158 -5.969 -17.516 1 56.41 103 GLN B O 1
ATOM 1658 N N . ALA B 1 104 ? -0.245 -6.211 -17.172 1 46.38 104 ALA B N 1
ATOM 1659 C CA . ALA B 1 104 ? -0.142 -6.543 -18.594 1 46.38 104 ALA B CA 1
ATOM 1660 C C . ALA B 1 104 ? -1.219 -7.543 -19 1 46.38 104 ALA B C 1
ATOM 1662 O O . ALA B 1 104 ? -1.684 -8.336 -18.188 1 46.38 104 ALA B O 1
#

Sequence (208 aa):
MAENLRKLVSNDFLRTMYENLERWQRDYNTNSCDQNLSYCLEFIEQVAKMQGQLFGILTTTAQEGGRYDGVEVIKSRLLPWLEASFTAASLGKPIDSKVPSLQAMAENLRKLVSNDFLRTMYENLERWQRDYNTNSCDQNLSYCLEFIEQVAKMQGQLFGILTTTAQEGGRYDGVEVIKSRLLPWLEASFTAASLGKPIDSKVPSLQA